Protein AF-F3FUB8-F1 (afdb_monomer)

Structure (mmCIF, N/CA/C/O backbone):
data_AF-F3FUB8-F1
#
_entry.id   AF-F3FUB8-F1
#
loop_
_atom_site.group_PDB
_atom_site.id
_atom_site.type_symbol
_atom_site.label_atom_id
_atom_site.label_alt_id
_atom_site.label_comp_id
_atom_site.label_asym_id
_atom_site.label_entity_id
_atom_site.label_seq_id
_atom_site.pdbx_PDB_ins_code
_atom_site.Cartn_x
_atom_site.Cartn_y
_atom_site.Cartn_z
_atom_site.occupancy
_atom_site.B_iso_or_equiv
_atom_site.auth_seq_id
_atom_site.auth_comp_id
_atom_site.auth_asym_id
_atom_site.auth_atom_id
_atom_site.pdbx_PDB_model_num
ATOM 1 N N . ASP A 1 1 ? 26.648 -14.076 -26.139 1.00 49.94 1 ASP A N 1
ATOM 2 C CA . ASP A 1 1 ? 26.962 -13.792 -24.733 1.00 49.94 1 ASP A CA 1
ATOM 3 C C . ASP A 1 1 ? 25.699 -14.008 -23.904 1.00 49.94 1 ASP A C 1
ATOM 5 O O . ASP A 1 1 ? 24.676 -13.420 -24.239 1.00 49.94 1 ASP A O 1
ATOM 9 N N . LYS A 1 2 ? 25.721 -14.968 -22.971 1.00 54.91 2 LYS A N 1
ATOM 10 C CA . LYS A 1 2 ? 24.567 -15.419 -22.157 1.00 54.91 2 LYS A CA 1
ATOM 11 C C . LYS A 1 2 ? 24.768 -15.109 -20.664 1.00 54.91 2 LYS A C 1
ATOM 13 O O . LYS A 1 2 ? 24.083 -15.681 -19.822 1.00 54.91 2 LYS A O 1
ATOM 18 N N . SER A 1 3 ? 25.751 -14.274 -20.340 1.00 56.16 3 SER A N 1
ATOM 19 C CA . SER A 1 3 ? 26.049 -13.874 -18.968 1.00 56.16 3 SER A CA 1
ATOM 20 C C . SER A 1 3 ? 24.910 -13.030 -18.377 1.00 56.16 3 SER A C 1
ATOM 22 O O . SER A 1 3 ? 24.252 -12.263 -19.087 1.00 56.16 3 SER A O 1
ATOM 24 N N . SER A 1 4 ? 24.650 -13.208 -17.077 1.00 56.25 4 SER A N 1
ATOM 25 C CA . SER A 1 4 ? 23.708 -12.367 -16.329 1.00 56.25 4 SER A CA 1
ATOM 26 C C . SER A 1 4 ? 24.226 -10.929 -16.299 1.00 56.25 4 SER A C 1
ATOM 28 O O . SER A 1 4 ? 25.421 -10.714 -16.095 1.00 56.25 4 SER A O 1
ATOM 30 N N . ARG A 1 5 ? 23.350 -9.944 -16.516 1.00 62.53 5 ARG A N 1
ATOM 31 C CA . ARG A 1 5 ? 23.733 -8.531 -16.423 1.00 62.53 5 ARG A CA 1
ATOM 32 C C . ARG A 1 5 ? 23.657 -8.065 -14.977 1.00 62.53 5 ARG A C 1
ATOM 34 O O . ARG A 1 5 ? 22.673 -8.338 -14.298 1.00 62.53 5 ARG A O 1
ATOM 41 N N . GLU A 1 6 ? 24.649 -7.284 -14.555 1.00 54.62 6 GLU A N 1
ATOM 42 C CA . GLU A 1 6 ? 24.730 -6.712 -13.200 1.00 54.62 6 GLU A CA 1
ATOM 43 C C . GLU A 1 6 ? 23.496 -5.880 -12.816 1.00 54.62 6 GLU A C 1
ATOM 45 O O . GLU A 1 6 ? 23.156 -5.770 -11.647 1.00 54.62 6 GLU A O 1
ATOM 50 N N . ASN A 1 7 ? 22.777 -5.325 -13.795 1.00 57.97 7 ASN A N 1
ATOM 51 C CA . ASN A 1 7 ? 21.605 -4.485 -13.563 1.00 57.97 7 ASN A CA 1
ATOM 52 C C . ASN A 1 7 ? 20.277 -5.257 -13.430 1.00 57.97 7 ASN A C 1
ATOM 54 O O . ASN A 1 7 ? 19.225 -4.634 -13.530 1.00 57.97 7 ASN A O 1
ATOM 58 N N . GLY A 1 8 ? 20.289 -6.591 -13.309 1.00 55.38 8 GLY A N 1
ATOM 59 C CA . GLY A 1 8 ? 19.067 -7.391 -13.136 1.00 55.38 8 GLY A CA 1
ATOM 60 C C . GLY A 1 8 ? 18.092 -7.353 -14.323 1.00 55.38 8 GLY A C 1
ATOM 61 O O . GLY A 1 8 ? 16.953 -7.798 -14.203 1.00 55.38 8 GLY A O 1
ATOM 62 N N . SER A 1 9 ? 18.513 -6.823 -15.477 1.00 60.16 9 SER A N 1
ATOM 63 C CA . SER A 1 9 ? 17.677 -6.750 -16.678 1.00 60.16 9 SER A CA 1
ATOM 64 C C . SER A 1 9 ? 17.800 -8.017 -17.526 1.00 60.16 9 SER A C 1
ATOM 66 O O . SER A 1 9 ? 18.898 -8.498 -17.813 1.00 60.16 9 SER A O 1
ATOM 68 N N . VAL A 1 10 ? 16.662 -8.541 -17.986 1.00 62.72 10 VAL A N 1
ATOM 69 C CA . VAL A 1 10 ? 16.622 -9.651 -18.945 1.00 62.72 10 VAL A CA 1
ATOM 70 C C . VAL A 1 10 ? 16.528 -9.077 -20.355 1.00 62.72 10 VAL A C 1
ATOM 72 O O . VAL A 1 10 ? 15.588 -8.355 -20.686 1.00 62.72 10 VAL A O 1
ATOM 75 N N . ARG A 1 11 ? 17.488 -9.412 -21.224 1.00 63.47 11 ARG A N 1
ATOM 76 C CA . ARG A 1 11 ? 17.385 -9.094 -22.654 1.00 63.47 11 ARG A CA 1
ATOM 77 C C . ARG A 1 11 ? 16.530 -10.154 -23.340 1.00 63.47 11 ARG A C 1
ATOM 79 O O . ARG A 1 11 ? 17.021 -11.238 -23.646 1.00 63.47 11 ARG A O 1
ATOM 86 N N . LEU A 1 12 ? 15.286 -9.811 -23.651 1.00 69.06 12 LEU A 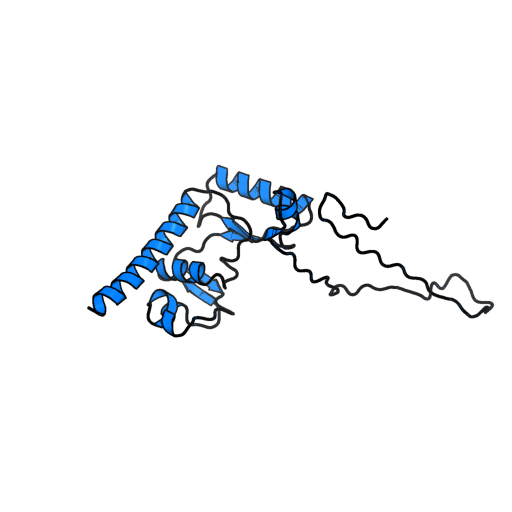N 1
ATOM 87 C CA . LEU A 1 12 ? 14.486 -10.592 -24.587 1.00 69.06 12 LEU A CA 1
ATOM 88 C C . LEU A 1 12 ? 14.879 -10.204 -26.017 1.00 69.06 12 LEU A C 1
ATOM 90 O O . LEU A 1 12 ? 14.659 -9.075 -26.449 1.00 69.06 12 LEU A O 1
ATOM 94 N N . GLY A 1 13 ? 15.512 -11.126 -26.738 1.00 68.62 13 GLY A N 1
ATOM 95 C CA . GLY A 1 13 ? 15.834 -10.966 -28.154 1.00 68.62 13 GLY A CA 1
ATOM 96 C C . GLY A 1 13 ? 15.054 -11.973 -28.984 1.00 68.62 13 GLY A C 1
ATOM 97 O O . GLY A 1 13 ? 15.041 -13.154 -28.647 1.00 68.62 13 GLY A O 1
ATOM 98 N N . ILE A 1 14 ? 14.435 -11.522 -30.074 1.00 71.69 14 ILE A N 1
ATOM 99 C CA . ILE A 1 14 ? 13.816 -12.413 -31.057 1.00 71.69 14 ILE A CA 1
ATOM 100 C C . ILE A 1 14 ? 14.758 -12.505 -32.253 1.00 71.69 14 ILE A C 1
ATOM 102 O O . ILE A 1 14 ? 15.002 -11.510 -32.933 1.00 71.69 14 ILE A O 1
ATOM 106 N N . ALA A 1 15 ? 15.308 -13.695 -32.489 1.00 74.19 15 ALA A N 1
ATOM 107 C CA . ALA A 1 15 ? 16.004 -14.002 -33.729 1.00 74.19 15 ALA A CA 1
ATOM 108 C C . ALA A 1 15 ? 14.974 -14.566 -34.710 1.00 74.19 15 ALA A C 1
ATOM 110 O O . ALA A 1 15 ? 14.432 -15.647 -34.489 1.00 74.19 15 ALA A O 1
ATOM 111 N N . TRP A 1 16 ? 14.673 -13.810 -35.762 1.00 72.75 16 TRP A N 1
ATOM 112 C CA . TRP A 1 16 ? 13.699 -14.193 -36.774 1.00 72.75 16 TRP A CA 1
ATOM 113 C C . TRP A 1 16 ? 14.373 -14.239 -38.140 1.00 72.75 16 TRP A C 1
ATOM 115 O O . TRP A 1 16 ? 15.061 -13.302 -38.540 1.00 72.75 16 TRP A O 1
ATOM 125 N N . SER A 1 17 ? 14.176 -15.349 -38.841 1.00 66.75 17 SER A N 1
ATOM 126 C CA . SER A 1 17 ? 14.637 -15.561 -40.206 1.00 66.75 17 SER A CA 1
ATOM 127 C C . SER A 1 17 ? 13.478 -16.108 -41.024 1.00 66.75 17 SER A C 1
ATOM 129 O O . SER A 1 17 ? 12.854 -17.087 -40.615 1.00 66.75 17 SER A O 1
ATOM 131 N N . SER A 1 18 ? 13.219 -15.509 -42.182 1.00 62.59 18 SER A N 1
ATOM 132 C CA . SER A 1 18 ? 12.318 -16.072 -43.185 1.00 62.59 18 SER A CA 1
ATOM 133 C C . SER A 1 18 ? 13.135 -16.706 -44.309 1.00 62.59 18 SER A C 1
ATOM 135 O O . SER A 1 18 ? 14.107 -16.111 -44.774 1.00 62.59 18 SER A O 1
ATOM 137 N N . VAL A 1 19 ? 12.757 -17.911 -44.741 1.00 58.31 19 VAL A N 1
ATOM 138 C CA . VAL A 1 19 ? 13.366 -18.576 -45.900 1.00 58.31 19 VAL A CA 1
ATOM 139 C C . VAL A 1 19 ? 12.511 -18.271 -47.126 1.00 58.31 19 VAL A C 1
ATOM 141 O O . VAL A 1 19 ? 11.391 -18.765 -47.242 1.00 58.31 19 VAL A O 1
ATOM 144 N N . ILE A 1 20 ? 13.044 -17.495 -48.070 1.00 58.31 20 ILE A N 1
ATOM 145 C CA . ILE A 1 20 ? 12.453 -17.355 -49.406 1.00 58.31 20 ILE A CA 1
ATOM 146 C C . ILE A 1 20 ? 12.910 -18.581 -50.211 1.00 58.31 20 ILE A C 1
ATOM 148 O O . ILE A 1 20 ? 13.992 -18.579 -50.786 1.00 58.31 20 ILE A O 1
ATOM 152 N N . SER A 1 21 ? 12.149 -19.683 -50.189 1.00 53.25 21 SER A N 1
ATOM 153 C CA . SER A 1 21 ? 12.570 -20.942 -50.843 1.00 53.25 21 SER A CA 1
ATOM 154 C C . SER A 1 21 ? 12.225 -21.040 -52.335 1.00 53.25 21 SER A C 1
ATOM 156 O O . SER A 1 21 ? 12.451 -22.083 -52.949 1.00 53.25 21 SER A O 1
ATOM 158 N N . LYS A 1 22 ? 11.698 -19.975 -52.950 1.00 55.47 22 LYS A N 1
ATOM 159 C CA . LYS A 1 22 ? 11.412 -19.944 -54.388 1.00 55.47 22 LYS A CA 1
ATOM 160 C C . LYS A 1 22 ? 12.162 -18.808 -55.066 1.00 55.47 22 LYS A C 1
ATOM 162 O O . LYS A 1 22 ? 11.908 -17.644 -54.787 1.00 55.47 22 LYS A O 1
ATOM 167 N N . VAL A 1 23 ? 13.044 -19.175 -55.994 1.00 58.69 23 VAL A N 1
ATOM 168 C CA . VAL A 1 23 ? 13.597 -18.257 -56.993 1.00 58.69 23 VAL A CA 1
ATOM 169 C C . VAL A 1 23 ? 12.500 -18.028 -58.031 1.00 58.69 23 VAL A C 1
ATOM 171 O O . VAL A 1 23 ? 12.336 -18.809 -58.965 1.00 58.69 23 VAL A O 1
ATOM 174 N N . LEU A 1 24 ? 11.684 -17.004 -57.810 1.00 59.66 24 LEU A N 1
ATOM 175 C CA . LEU A 1 24 ? 10.783 -16.444 -58.812 1.00 59.66 24 LEU A CA 1
ATOM 176 C C . LEU A 1 24 ? 11.399 -15.123 -59.279 1.00 59.66 24 LEU A C 1
ATOM 178 O O . LEU A 1 24 ? 11.985 -14.402 -58.474 1.00 59.66 24 LEU A O 1
ATOM 182 N N . CYS A 1 25 ? 11.296 -14.811 -60.573 1.00 65.75 25 CYS A N 1
ATOM 183 C CA . CYS A 1 25 ? 11.598 -13.477 -61.094 1.00 65.75 25 CYS A CA 1
ATOM 184 C C . CYS A 1 25 ? 10.525 -12.495 -60.592 1.00 65.75 25 CYS A C 1
ATOM 186 O O . CYS A 1 25 ? 9.637 -12.110 -61.346 1.00 65.75 25 CYS A O 1
ATOM 188 N N . GLU A 1 26 ? 10.561 -12.154 -59.308 1.00 60.31 26 GLU A N 1
ATOM 189 C CA . GLU A 1 26 ? 9.661 -11.196 -58.669 1.00 60.31 26 GLU A CA 1
ATOM 190 C C . GLU A 1 26 ? 10.435 -9.980 -58.160 1.00 60.31 26 GLU A C 1
ATOM 192 O O . GLU A 1 26 ? 11.628 -10.041 -57.866 1.00 60.31 26 GLU A O 1
ATOM 197 N N . ASP A 1 27 ? 9.727 -8.853 -58.098 1.00 57.41 27 ASP A N 1
ATOM 198 C CA . ASP A 1 27 ? 10.217 -7.580 -57.582 1.00 57.41 27 ASP A CA 1
ATOM 199 C C . ASP A 1 27 ? 10.595 -7.725 -56.095 1.00 57.41 27 ASP A C 1
ATOM 201 O O . ASP A 1 27 ? 9.732 -7.856 -55.225 1.00 57.41 27 ASP A O 1
ATOM 205 N N . GLU A 1 28 ? 11.898 -7.689 -55.793 1.00 53.31 28 GLU A N 1
ATOM 206 C CA . GLU A 1 28 ? 12.462 -7.824 -54.437 1.00 53.31 28 GLU A CA 1
ATOM 207 C C . GLU A 1 28 ? 12.003 -6.724 -53.455 1.00 53.31 28 GLU A C 1
ATOM 209 O O . GLU A 1 28 ? 12.343 -6.751 -52.271 1.00 53.31 28 GLU A O 1
ATOM 214 N N . ARG A 1 29 ? 11.215 -5.740 -53.906 1.00 56.19 29 ARG A N 1
ATOM 215 C CA . ARG A 1 29 ? 10.675 -4.659 -53.066 1.00 56.19 29 ARG A CA 1
ATOM 216 C C . ARG A 1 29 ? 9.511 -5.094 -52.169 1.00 56.19 29 ARG A C 1
ATOM 218 O O . ARG A 1 29 ? 9.172 -4.362 -51.237 1.00 56.19 29 ARG A O 1
ATOM 225 N N . ALA A 1 30 ? 8.903 -6.259 -52.402 1.00 52.00 30 ALA A N 1
ATOM 226 C CA . ALA A 1 30 ? 7.830 -6.783 -51.558 1.00 52.00 30 ALA A CA 1
ATOM 227 C C . ALA A 1 30 ? 8.394 -7.580 -50.365 1.00 52.00 30 ALA A C 1
ATOM 229 O O . ALA A 1 30 ? 8.590 -8.793 -50.417 1.00 52.00 30 ALA A O 1
ATOM 230 N N . ILE A 1 31 ? 8.631 -6.885 -49.251 1.00 54.31 31 ILE A N 1
ATOM 231 C CA . ILE A 1 31 ? 9.066 -7.453 -47.965 1.00 54.31 31 ILE A CA 1
ATOM 232 C C . ILE A 1 31 ? 7.888 -8.233 -47.340 1.00 54.31 31 ILE A C 1
ATOM 234 O O . ILE A 1 31 ? 7.209 -7.756 -46.437 1.00 54.31 31 ILE A O 1
ATOM 238 N N . GLY A 1 32 ? 7.589 -9.427 -47.857 1.00 58.53 32 GLY A N 1
ATOM 239 C CA . GLY A 1 32 ? 6.383 -10.208 -47.528 1.00 58.53 32 GLY A CA 1
ATOM 240 C C . GLY A 1 32 ? 6.381 -10.903 -46.164 1.00 58.53 32 GLY A C 1
ATOM 241 O O . GLY A 1 32 ? 5.561 -11.782 -45.924 1.00 58.53 32 GLY A O 1
ATOM 242 N N . ASN A 1 33 ? 7.298 -10.555 -45.267 1.00 64.19 33 ASN A N 1
ATOM 243 C CA . ASN A 1 33 ? 7.488 -11.274 -44.020 1.00 64.19 33 ASN A CA 1
ATOM 244 C C . ASN A 1 33 ? 7.580 -10.261 -42.868 1.00 64.19 33 ASN A C 1
ATOM 246 O O . ASN A 1 33 ? 8.589 -9.581 -42.704 1.00 64.19 33 ASN A O 1
ATOM 250 N N . VAL A 1 34 ? 6.500 -10.137 -42.093 1.00 72.31 34 VAL A N 1
ATOM 251 C CA . VAL A 1 34 ? 6.403 -9.222 -40.947 1.00 72.31 34 VAL A CA 1
ATOM 252 C C . VAL A 1 34 ? 6.282 -10.044 -39.671 1.00 72.31 34 VAL A C 1
ATOM 254 O O . VAL A 1 34 ? 5.323 -10.791 -39.489 1.00 72.31 34 VAL A O 1
ATOM 257 N N . LEU A 1 35 ? 7.241 -9.879 -38.762 1.00 75.19 35 LEU A N 1
ATOM 258 C CA . LEU A 1 35 ? 7.096 -10.326 -37.383 1.00 75.19 35 LEU A CA 1
ATOM 259 C C . LEU A 1 35 ? 6.339 -9.245 -36.603 1.00 75.19 35 LEU A C 1
ATOM 261 O O . LEU A 1 35 ? 6.871 -8.161 -36.367 1.00 75.19 35 LEU A O 1
ATOM 265 N N . ARG A 1 36 ? 5.112 -9.545 -36.172 1.00 79.56 36 ARG A N 1
ATOM 266 C CA . ARG A 1 36 ? 4.357 -8.693 -35.245 1.00 79.56 36 ARG A CA 1
ATOM 267 C C . ARG A 1 36 ? 4.371 -9.320 -33.855 1.00 79.56 36 ARG A C 1
ATOM 269 O O . ARG A 1 36 ? 3.883 -10.432 -33.685 1.00 79.56 36 ARG A O 1
ATOM 276 N N . ILE A 1 37 ? 4.899 -8.598 -32.871 1.00 79.69 37 ILE A N 1
ATOM 277 C CA . ILE A 1 37 ? 4.753 -8.956 -31.457 1.00 79.69 37 ILE A CA 1
ATOM 278 C C . ILE A 1 37 ? 3.393 -8.436 -31.005 1.00 79.69 37 ILE A C 1
ATOM 280 O O . ILE A 1 37 ? 3.080 -7.262 -31.211 1.00 79.69 37 ILE A O 1
ATOM 284 N N . ASP A 1 38 ? 2.570 -9.308 -30.431 1.00 83.00 38 ASP A N 1
ATOM 285 C CA . ASP A 1 38 ? 1.267 -8.899 -29.922 1.00 83.00 38 ASP A CA 1
ATOM 286 C C . ASP A 1 38 ? 1.456 -7.929 -28.736 1.00 83.00 38 ASP A C 1
ATOM 288 O O . ASP A 1 38 ? 2.248 -8.248 -27.843 1.00 83.00 38 ASP A O 1
ATOM 292 N N . PRO A 1 39 ? 0.762 -6.775 -28.684 1.00 79.00 39 PRO A N 1
ATOM 293 C CA . PRO A 1 39 ? 0.859 -5.836 -27.563 1.00 79.00 39 PRO A CA 1
ATOM 294 C C . PRO A 1 39 ? 0.511 -6.445 -26.195 1.00 79.00 39 PRO A C 1
ATOM 296 O O . PRO A 1 39 ? 0.919 -5.910 -25.167 1.00 79.00 39 PRO A O 1
ATOM 299 N N . HIS A 1 40 ? -0.224 -7.561 -26.165 1.00 82.25 40 HIS A N 1
ATOM 300 C CA . HIS A 1 40 ? -0.574 -8.314 -24.959 1.00 82.25 40 HIS A CA 1
ATOM 301 C C . HIS A 1 40 ? 0.415 -9.441 -24.624 1.00 82.25 40 HIS A C 1
ATOM 303 O O . HIS A 1 40 ? 0.209 -10.174 -23.649 1.00 82.25 40 HIS A O 1
ATOM 309 N N . THR A 1 41 ? 1.493 -9.594 -25.400 1.00 76.75 41 THR A N 1
ATOM 310 C CA . THR A 1 41 ? 2.588 -10.514 -25.075 1.00 76.75 41 THR A CA 1
ATOM 311 C C . THR A 1 41 ? 3.202 -10.100 -23.741 1.00 76.75 41 THR A C 1
ATOM 313 O O . THR A 1 41 ? 3.640 -8.963 -23.576 1.00 76.75 41 THR A O 1
ATOM 316 N N . ARG A 1 42 ? 3.256 -11.027 -22.782 1.00 71.19 42 ARG A N 1
ATOM 317 C CA . ARG A 1 42 ? 3.827 -10.793 -21.451 1.00 71.19 42 ARG A CA 1
ATOM 318 C C . ARG A 1 42 ? 4.807 -11.896 -21.080 1.00 71.19 42 ARG A C 1
ATOM 320 O O . ARG A 1 42 ? 4.561 -13.064 -21.365 1.00 71.19 42 ARG A O 1
ATOM 327 N N . LEU A 1 43 ? 5.894 -11.516 -20.415 1.00 70.56 43 LEU A N 1
ATOM 328 C CA . LEU A 1 43 ? 6.796 -12.441 -19.741 1.00 70.56 43 LEU A CA 1
ATOM 329 C C . LEU A 1 43 ? 6.389 -12.495 -18.269 1.00 70.56 43 LEU A C 1
ATOM 331 O O . LEU A 1 43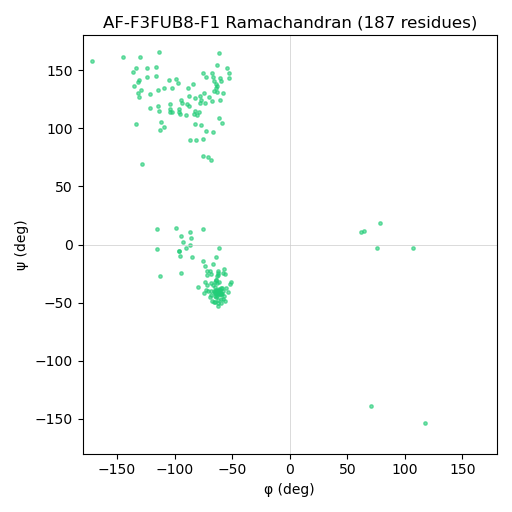 ? 6.501 -11.496 -17.562 1.00 70.56 43 LEU A O 1
ATOM 335 N N . THR A 1 44 ? 5.905 -13.645 -17.814 1.00 67.12 44 THR A N 1
ATOM 336 C CA . THR A 1 44 ? 5.666 -13.888 -16.389 1.00 67.12 44 THR A CA 1
ATOM 337 C C . THR A 1 44 ? 6.894 -14.581 -15.820 1.00 67.12 44 THR A C 1
ATOM 339 O O . THR A 1 44 ? 7.309 -15.617 -16.334 1.00 67.12 44 THR A O 1
ATOM 342 N N . TYR A 1 45 ? 7.487 -14.003 -14.782 1.00 66.75 45 TYR A N 1
ATOM 343 C CA . TYR A 1 45 ? 8.612 -14.589 -14.065 1.00 66.75 45 TYR A CA 1
ATOM 344 C C . TYR A 1 45 ? 8.356 -14.497 -12.562 1.00 66.75 45 TYR A C 1
ATOM 346 O O . TYR A 1 45 ? 7.657 -13.600 -12.094 1.00 66.75 45 TYR A O 1
ATOM 354 N N . SER A 1 46 ? 8.925 -15.435 -11.819 1.00 67.75 46 SER A N 1
ATOM 355 C CA . SER A 1 46 ? 8.987 -15.420 -10.362 1.00 67.75 46 SER A CA 1
ATOM 356 C C . SER A 1 46 ? 10.449 -15.519 -9.955 1.00 67.75 46 SER A C 1
ATOM 358 O O . SER A 1 46 ? 11.221 -16.224 -10.605 1.00 67.75 46 SER A O 1
ATOM 360 N N . TYR A 1 47 ? 10.828 -14.833 -8.887 1.00 70.19 47 TYR A N 1
ATOM 361 C CA . TYR A 1 47 ? 12.151 -14.952 -8.286 1.00 70.19 47 TYR A CA 1
ATOM 362 C C . TYR A 1 47 ? 11.994 -15.321 -6.812 1.00 70.19 47 TYR A C 1
ATOM 364 O O . TYR A 1 47 ? 10.983 -15.007 -6.186 1.00 70.19 47 TYR A O 1
ATOM 372 N N . ASP A 1 48 ? 12.992 -16.010 -6.270 1.00 72.06 48 ASP A N 1
ATOM 373 C CA . ASP A 1 48 ? 13.072 -16.283 -4.841 1.00 72.06 48 ASP A CA 1
ATOM 374 C C . ASP A 1 48 ? 13.597 -15.028 -4.131 1.00 72.06 48 ASP A C 1
ATOM 376 O O . ASP A 1 48 ? 14.734 -14.608 -4.352 1.00 72.06 48 ASP A O 1
ATOM 380 N N . ALA A 1 49 ? 12.756 -14.406 -3.302 1.00 70.81 49 ALA A N 1
ATOM 381 C CA . ALA A 1 49 ? 13.111 -13.187 -2.580 1.00 70.81 49 ALA A CA 1
ATOM 382 C C . ALA A 1 49 ? 14.287 -13.392 -1.610 1.00 70.81 49 ALA A C 1
ATOM 384 O O . ALA A 1 49 ? 15.018 -12.439 -1.348 1.00 70.81 49 ALA A O 1
ATOM 385 N N . SER A 1 50 ? 14.527 -14.622 -1.135 1.00 75.00 50 SER A N 1
ATOM 386 C CA . SER A 1 50 ? 15.674 -14.936 -0.270 1.00 75.00 50 SER A CA 1
ATOM 387 C C . SER A 1 50 ? 17.027 -14.798 -0.980 1.00 75.00 50 SER A C 1
ATOM 389 O O . SER A 1 50 ? 18.063 -14.699 -0.327 1.00 75.00 50 SER A O 1
ATOM 391 N N . GLN A 1 51 ? 17.024 -14.757 -2.316 1.00 73.50 51 GLN A N 1
ATOM 392 C CA . GLN A 1 51 ? 18.222 -14.610 -3.144 1.00 73.50 51 GLN A CA 1
ATOM 393 C C . GLN A 1 51 ? 18.566 -13.141 -3.447 1.00 73.50 51 GLN A C 1
ATOM 395 O O . GLN A 1 51 ? 19.579 -12.874 -4.094 1.00 73.50 51 GLN A O 1
ATOM 400 N N . LEU A 1 52 ? 17.750 -12.175 -3.005 1.00 75.88 52 LEU A N 1
ATOM 401 C CA . LEU A 1 52 ? 18.044 -10.750 -3.165 1.00 75.88 52 LEU A CA 1
ATOM 402 C C . LEU A 1 52 ? 19.098 -10.322 -2.134 1.00 75.88 52 LEU A C 1
ATOM 404 O O . LEU A 1 52 ? 18.791 -10.145 -0.959 1.00 75.88 52 LEU A O 1
ATOM 408 N N . GLN A 1 53 ? 20.348 -10.164 -2.574 1.00 79.25 53 GLN A N 1
ATOM 409 C CA . GLN A 1 53 ? 21.473 -9.847 -1.681 1.00 79.25 53 GLN A CA 1
ATOM 410 C C . GLN A 1 53 ? 21.799 -8.353 -1.579 1.00 79.25 53 GLN A C 1
ATOM 412 O O . GLN A 1 53 ? 22.587 -7.953 -0.724 1.00 79.25 53 GLN A O 1
ATOM 417 N N . ASP A 1 54 ? 21.201 -7.518 -2.428 1.00 82.62 54 ASP A N 1
ATOM 418 C CA . ASP A 1 54 ? 21.460 -6.085 -2.441 1.00 82.62 54 ASP A CA 1
ATOM 419 C C . ASP A 1 54 ? 20.211 -5.260 -2.778 1.00 82.62 54 ASP A C 1
ATOM 421 O O . ASP A 1 54 ? 19.215 -5.741 -3.326 1.00 82.62 54 ASP A O 1
ATOM 425 N N . VAL A 1 55 ? 20.281 -3.975 -2.433 1.00 79.00 55 VAL A N 1
ATOM 426 C CA . VAL A 1 55 ? 19.192 -3.011 -2.621 1.00 79.00 55 VAL A CA 1
ATOM 427 C C . VAL A 1 55 ? 18.883 -2.791 -4.108 1.00 79.00 55 VAL A C 1
ATOM 429 O O . VAL A 1 55 ? 17.729 -2.580 -4.470 1.00 79.00 55 VAL A O 1
ATOM 432 N N . GLY A 1 56 ? 19.881 -2.868 -4.991 1.00 77.31 56 GLY A N 1
ATOM 433 C CA . GLY A 1 56 ? 19.691 -2.739 -6.438 1.00 77.31 56 GLY A CA 1
ATOM 434 C C . GLY A 1 56 ? 18.876 -3.893 -7.024 1.00 77.31 56 GLY A C 1
ATOM 435 O O . GLY A 1 56 ? 17.988 -3.669 -7.849 1.00 77.31 56 GLY A O 1
ATOM 436 N N . ALA A 1 57 ? 19.115 -5.119 -6.561 1.00 75.25 57 ALA A N 1
ATOM 437 C CA . ALA A 1 57 ? 18.334 -6.295 -6.916 1.00 75.25 57 ALA A CA 1
ATOM 438 C C . ALA A 1 57 ? 16.868 -6.124 -6.491 1.00 75.25 57 ALA A C 1
ATOM 440 O O . ALA A 1 57 ? 15.975 -6.379 -7.298 1.00 75.25 57 ALA A O 1
ATOM 441 N N . VAL A 1 58 ? 16.617 -5.596 -5.286 1.00 78.81 58 VAL A N 1
ATOM 442 C CA . VAL A 1 58 ? 15.262 -5.266 -4.800 1.00 78.81 58 VAL A CA 1
ATOM 443 C C . VAL A 1 58 ? 14.582 -4.237 -5.710 1.00 78.81 58 VAL A C 1
ATOM 445 O O . VAL A 1 58 ? 13.450 -4.461 -6.138 1.00 78.81 58 VAL A O 1
ATOM 448 N N . TRP A 1 59 ? 15.272 -3.151 -6.085 1.00 82.75 59 TRP A N 1
ATOM 449 C CA . TRP A 1 59 ? 14.715 -2.138 -6.997 1.00 82.75 59 TRP A CA 1
ATOM 450 C C . TRP A 1 59 ? 14.310 -2.726 -8.346 1.00 82.75 59 TRP A C 1
ATOM 452 O O . TRP A 1 59 ? 13.240 -2.405 -8.860 1.00 82.75 59 TRP A O 1
ATOM 462 N N . ASN A 1 60 ? 15.134 -3.601 -8.922 1.00 77.81 60 ASN A N 1
ATOM 463 C CA . ASN A 1 60 ? 14.829 -4.243 -10.201 1.00 77.81 60 ASN A CA 1
ATOM 464 C C . ASN A 1 60 ? 13.661 -5.226 -10.100 1.00 77.81 60 ASN A C 1
ATOM 466 O O . ASN A 1 60 ? 12.874 -5.340 -11.045 1.00 77.81 60 ASN A O 1
ATOM 470 N N . ALA A 1 61 ? 13.527 -5.878 -8.949 1.00 81.06 61 ALA A N 1
ATOM 471 C CA . ALA A 1 61 ? 12.527 -6.893 -8.675 1.00 81.06 61 ALA A CA 1
ATOM 472 C C . ALA A 1 61 ? 11.100 -6.339 -8.486 1.00 81.06 61 ALA A C 1
ATOM 474 O O . ALA A 1 61 ? 10.136 -7.080 -8.672 1.00 81.06 61 ALA A O 1
ATOM 475 N N . LEU A 1 62 ? 10.958 -5.037 -8.205 1.00 86.00 62 LEU A N 1
ATOM 476 C CA . LEU A 1 62 ? 9.661 -4.356 -8.122 1.00 86.00 62 LEU A CA 1
ATOM 477 C C . LEU A 1 62 ? 8.798 -4.582 -9.376 1.00 86.00 62 LEU A C 1
ATOM 479 O O . LEU A 1 62 ? 9.335 -4.622 -10.493 1.00 86.00 62 LEU A O 1
ATOM 483 N N . PRO A 1 63 ? 7.461 -4.626 -9.250 1.00 85.69 63 PRO A N 1
ATOM 484 C CA . PRO A 1 63 ? 6.582 -4.691 -10.412 1.00 85.69 63 PRO A CA 1
ATOM 485 C C . PRO A 1 63 ? 6.752 -3.447 -11.301 1.00 85.69 63 PRO A C 1
ATOM 487 O O . PRO A 1 63 ? 7.306 -2.427 -10.896 1.00 85.69 63 PRO A O 1
ATOM 490 N N . GLY A 1 64 ? 6.250 -3.501 -12.539 1.00 86.19 64 GLY A N 1
ATOM 491 C CA . GLY A 1 64 ? 6.299 -2.344 -13.449 1.00 86.19 64 GLY A CA 1
ATOM 492 C C . GLY A 1 64 ? 5.513 -1.127 -12.939 1.00 86.19 64 GLY A C 1
ATOM 493 O O . GLY A 1 64 ? 5.800 0.002 -13.337 1.00 86.19 64 GLY A O 1
ATOM 494 N N . LYS A 1 65 ? 4.539 -1.355 -12.046 1.00 90.69 65 LYS A N 1
ATOM 495 C CA . LYS A 1 65 ? 3.726 -0.319 -11.399 1.00 90.69 65 LYS A CA 1
ATOM 496 C C . LYS A 1 65 ? 3.721 -0.465 -9.871 1.00 90.69 65 LYS A C 1
ATOM 498 O O . LYS A 1 65 ? 2.687 -0.865 -9.319 1.00 90.69 65 LYS A O 1
ATOM 503 N N . PRO A 1 66 ? 4.856 -0.198 -9.200 1.00 92.88 66 PRO A N 1
ATOM 504 C CA . PRO A 1 66 ? 4.971 -0.421 -7.766 1.00 92.88 66 PRO A CA 1
ATOM 505 C C . PRO A 1 66 ? 4.043 0.507 -6.984 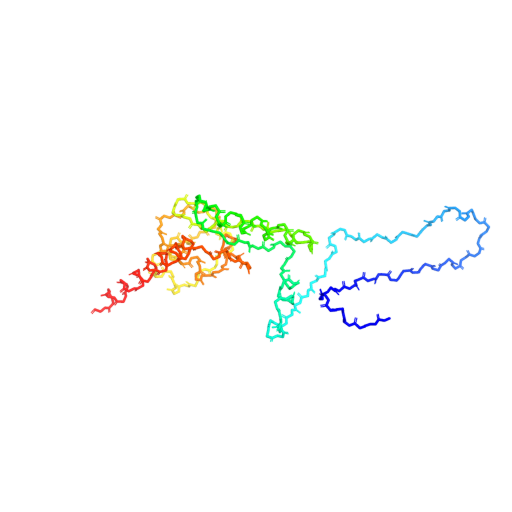1.00 92.88 66 PRO A C 1
ATOM 507 O O . PRO A 1 66 ? 3.870 1.668 -7.355 1.00 92.88 66 PRO A O 1
ATOM 510 N N . GLY A 1 67 ? 3.418 -0.006 -5.930 1.00 94.06 67 GLY A N 1
ATOM 511 C CA . GLY A 1 67 ? 2.648 0.789 -4.978 1.00 94.06 67 GLY A CA 1
ATOM 512 C C . GLY A 1 67 ? 3.577 1.513 -4.007 1.00 94.06 67 GLY A C 1
ATOM 513 O O . GLY A 1 67 ? 4.433 0.878 -3.391 1.00 94.06 67 GLY A O 1
ATOM 514 N 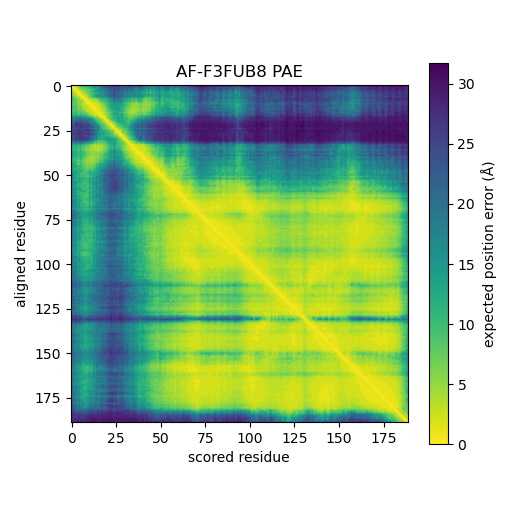N . LEU A 1 68 ? 3.410 2.827 -3.868 1.00 95.31 68 LEU A N 1
ATOM 515 C CA . LEU A 1 68 ? 4.134 3.662 -2.913 1.00 95.31 68 LEU A CA 1
ATOM 516 C C . LEU A 1 68 ? 3.172 4.171 -1.840 1.00 95.31 68 LEU A C 1
ATOM 518 O O . LEU A 1 68 ? 2.384 5.079 -2.107 1.00 95.31 68 LEU A O 1
ATOM 522 N N . LEU A 1 69 ? 3.254 3.591 -0.644 1.00 95.94 69 LEU A N 1
ATOM 523 C CA . LEU A 1 69 ? 2.446 3.972 0.507 1.00 95.94 69 LEU A CA 1
ATOM 524 C C . LEU A 1 69 ? 2.933 5.295 1.100 1.00 95.94 69 LEU A C 1
ATOM 526 O O . LEU A 1 69 ? 4.126 5.470 1.372 1.00 95.94 69 LEU A O 1
ATOM 530 N N . VAL A 1 70 ? 2.000 6.212 1.325 1.00 96.44 70 VAL A N 1
ATOM 531 C CA . VAL A 1 70 ? 2.243 7.514 1.956 1.00 96.44 70 VAL A CA 1
ATOM 532 C C . VAL A 1 70 ? 1.242 7.756 3.082 1.00 96.44 70 VAL A C 1
ATOM 534 O O . VAL A 1 70 ? 0.203 7.102 3.144 1.00 96.44 70 VAL A O 1
ATOM 537 N N . ALA A 1 71 ? 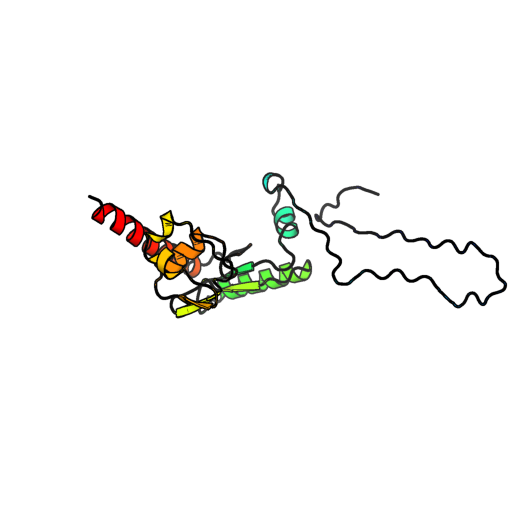1.556 8.694 3.977 1.00 95.50 71 ALA A N 1
ATOM 538 C CA . ALA A 1 71 ? 0.668 9.077 5.072 1.00 95.50 71 ALA A CA 1
ATOM 539 C C . ALA A 1 71 ? -0.734 9.496 4.572 1.00 95.50 71 ALA A C 1
ATOM 541 O O . ALA A 1 71 ? -0.859 9.999 3.450 1.00 95.50 71 ALA A O 1
ATOM 542 N N . PRO A 1 72 ? -1.786 9.316 5.393 1.00 92.50 72 PRO A N 1
ATOM 543 C CA . PRO A 1 72 ? -3.129 9.762 5.039 1.00 92.50 72 PRO A CA 1
ATOM 544 C C . PRO A 1 72 ? -3.202 11.295 4.987 1.00 92.50 72 PRO A C 1
ATOM 546 O O . PRO A 1 72 ? -2.563 11.989 5.781 1.00 92.50 72 PRO A O 1
ATOM 549 N N . GLY A 1 73 ? -4.042 11.833 4.101 1.00 89.44 73 GLY A N 1
ATOM 550 C CA . GLY A 1 73 ? -4.301 13.272 4.009 1.00 89.44 73 GLY A CA 1
ATOM 551 C C . GLY A 1 73 ? -3.122 14.090 3.464 1.00 89.44 73 GLY A C 1
ATOM 552 O O . GLY A 1 73 ? -2.480 13.714 2.484 1.00 89.44 73 GLY A O 1
ATOM 553 N N . THR A 1 74 ? -2.879 15.263 4.055 1.00 90.31 74 THR A N 1
ATOM 554 C CA . THR A 1 74 ? -1.826 16.184 3.600 1.00 90.31 74 THR A CA 1
ATOM 555 C C . THR A 1 74 ? -0.452 15.703 4.056 1.00 90.31 74 THR A C 1
ATOM 557 O O . THR A 1 74 ? -0.209 15.556 5.251 1.00 90.31 74 THR A O 1
ATOM 560 N N . LEU A 1 75 ? 0.463 15.524 3.102 1.00 93.19 75 LEU A N 1
ATOM 561 C CA . LEU A 1 75 ? 1.839 15.118 3.377 1.00 93.19 75 LEU A CA 1
ATOM 562 C C . LEU A 1 75 ? 2.678 16.271 3.933 1.00 93.19 75 LEU A C 1
ATOM 564 O O . LEU A 1 75 ? 2.526 17.427 3.530 1.00 93.19 75 LEU A O 1
ATOM 568 N N . SER A 1 76 ? 3.639 15.938 4.797 1.00 94.00 76 SER A N 1
ATOM 569 C CA . SER A 1 76 ? 4.706 16.873 5.155 1.00 94.00 76 SER A CA 1
ATOM 570 C C . SER A 1 76 ? 5.562 17.216 3.927 1.00 94.00 76 SER A C 1
ATOM 572 O O . SER A 1 76 ? 5.695 16.409 3.003 1.00 94.00 76 SER A O 1
ATOM 574 N N . ASN A 1 77 ? 6.212 18.385 3.927 1.00 95.25 77 ASN A N 1
ATOM 575 C CA . ASN A 1 77 ? 7.125 18.772 2.842 1.00 95.25 77 ASN A CA 1
ATOM 576 C C . ASN A 1 77 ? 8.231 17.727 2.614 1.00 95.25 77 ASN A C 1
ATOM 578 O O . ASN A 1 77 ? 8.610 17.469 1.474 1.00 95.25 77 ASN A O 1
ATOM 582 N N . ALA A 1 78 ? 8.731 17.116 3.694 1.00 94.88 78 ALA A N 1
ATOM 583 C CA . ALA A 1 78 ? 9.761 16.086 3.622 1.00 94.88 78 ALA A CA 1
ATOM 584 C C . ALA A 1 78 ? 9.221 14.788 3.000 1.00 94.88 78 ALA A C 1
ATOM 586 O O . ALA A 1 78 ? 9.853 14.235 2.101 1.00 94.88 78 ALA A O 1
ATOM 587 N N . SER A 1 79 ? 8.034 14.339 3.420 1.00 95.19 79 SER A N 1
ATOM 588 C CA . SER A 1 79 ? 7.374 13.147 2.870 1.00 95.19 79 SER A CA 1
ATOM 589 C C . SER A 1 79 ? 7.038 13.331 1.391 1.00 95.19 79 SER A C 1
ATOM 591 O O . SER A 1 79 ? 7.230 12.418 0.591 1.00 95.19 79 SER A O 1
ATOM 593 N N . TYR A 1 80 ? 6.589 14.531 1.015 1.00 96.00 80 TYR A N 1
ATOM 594 C CA . TYR A 1 80 ? 6.294 14.887 -0.369 1.00 96.00 80 TYR A CA 1
ATOM 595 C C . TYR A 1 80 ? 7.554 14.886 -1.248 1.00 96.00 80 TYR A C 1
ATOM 597 O O . TYR A 1 80 ? 7.557 14.245 -2.298 1.00 96.00 80 TYR A O 1
ATOM 605 N N . ASP A 1 81 ? 8.641 15.547 -0.825 1.00 96.81 81 ASP A N 1
ATOM 606 C CA . ASP A 1 81 ? 9.913 15.551 -1.572 1.00 96.81 81 ASP A CA 1
ATOM 607 C C . ASP A 1 81 ? 10.492 14.133 -1.700 1.00 96.81 81 ASP A C 1
ATOM 609 O O . ASP A 1 81 ? 10.943 13.743 -2.777 1.00 96.81 81 ASP A O 1
ATOM 613 N N . ALA A 1 82 ? 10.414 13.322 -0.640 1.00 96.12 82 ALA A N 1
ATOM 614 C CA . ALA A 1 82 ? 10.837 11.924 -0.673 1.00 96.12 82 ALA A CA 1
ATOM 615 C C . ALA A 1 82 ? 10.014 11.093 -1.671 1.00 96.12 82 ALA A C 1
ATOM 617 O O . ALA A 1 82 ? 10.595 10.422 -2.528 1.00 96.12 82 ALA A O 1
ATOM 618 N N . ALA A 1 83 ? 8.680 11.172 -1.608 1.00 95.50 83 ALA A N 1
ATOM 619 C CA . ALA A 1 83 ? 7.792 10.470 -2.534 1.00 95.50 83 ALA A CA 1
ATOM 620 C C . ALA A 1 83 ? 8.043 10.890 -3.987 1.00 95.50 83 ALA A C 1
ATOM 622 O O . ALA A 1 83 ? 8.141 10.043 -4.876 1.00 95.50 83 ALA A O 1
ATOM 623 N N . TRP A 1 84 ? 8.223 12.192 -4.219 1.00 95.31 84 TRP A N 1
ATOM 624 C CA . TRP A 1 84 ? 8.524 12.747 -5.533 1.00 95.31 84 TRP A CA 1
ATOM 625 C C . TRP A 1 84 ? 9.851 12.229 -6.093 1.00 95.31 84 TRP A C 1
ATOM 627 O O . TRP A 1 84 ? 9.895 11.692 -7.202 1.00 95.31 84 TRP A O 1
ATOM 637 N N . ARG A 1 85 ? 10.944 12.346 -5.328 1.00 95.81 85 ARG A N 1
ATOM 638 C CA . ARG A 1 85 ? 12.274 11.878 -5.756 1.00 95.81 85 ARG A CA 1
ATOM 639 C C . ARG A 1 85 ? 12.279 10.387 -6.042 1.00 95.81 85 ARG A C 1
ATOM 641 O O . ARG A 1 85 ? 12.929 9.956 -6.995 1.00 95.81 85 ARG A O 1
ATOM 648 N N . LEU A 1 86 ? 11.548 9.617 -5.242 1.00 94.06 86 LEU A N 1
ATOM 649 C CA . LEU A 1 86 ? 11.423 8.185 -5.435 1.00 94.06 86 LEU A CA 1
ATOM 650 C C . LEU A 1 86 ? 10.630 7.843 -6.700 1.00 94.06 86 LEU A C 1
ATOM 652 O O . LEU A 1 86 ? 11.075 7.005 -7.482 1.00 94.06 86 LEU A O 1
ATOM 656 N N . GLY A 1 87 ? 9.519 8.539 -6.953 1.00 93.19 87 GLY A N 1
ATOM 657 C CA . GLY A 1 87 ? 8.763 8.421 -8.200 1.00 93.19 87 GLY A CA 1
ATOM 658 C C . GLY A 1 87 ? 9.629 8.707 -9.429 1.00 93.19 87 GLY A C 1
ATOM 659 O O . GLY A 1 87 ? 9.707 7.880 -10.333 1.00 93.19 87 GLY A O 1
ATOM 660 N N . VAL A 1 88 ? 10.377 9.815 -9.419 1.00 94.81 88 VAL A N 1
ATOM 661 C CA . VAL A 1 88 ? 11.298 10.178 -10.514 1.00 94.81 88 VAL A CA 1
ATOM 662 C C . VAL A 1 88 ? 12.405 9.133 -10.701 1.00 94.81 88 VAL A C 1
ATOM 664 O O . VAL A 1 88 ? 12.778 8.817 -11.832 1.00 94.81 88 VAL A O 1
ATOM 667 N N . ALA A 1 89 ? 12.955 8.586 -9.614 1.00 91.94 89 ALA A N 1
ATOM 668 C CA . ALA A 1 89 ? 13.969 7.536 -9.693 1.00 91.94 89 ALA A CA 1
ATOM 669 C C . ALA A 1 89 ? 13.413 6.246 -10.319 1.00 91.94 89 ALA A C 1
ATOM 671 O O . ALA A 1 89 ? 14.076 5.644 -11.165 1.00 91.94 89 ALA A O 1
ATOM 672 N N . LEU A 1 90 ? 12.187 5.859 -9.954 1.00 91.69 90 LEU A N 1
ATOM 673 C CA . LEU A 1 90 ? 11.485 4.707 -10.521 1.00 91.69 90 LEU A CA 1
ATOM 674 C C . LEU A 1 90 ? 11.180 4.902 -12.012 1.00 91.69 90 LEU A C 1
ATOM 676 O O . LEU A 1 90 ? 11.422 3.996 -12.812 1.00 91.69 90 LEU A O 1
ATOM 680 N N . GLU A 1 91 ? 10.745 6.096 -12.418 1.00 90.69 91 GLU A N 1
ATOM 681 C CA . GLU A 1 91 ? 10.468 6.395 -13.828 1.00 90.69 91 GLU A CA 1
ATOM 682 C C . GLU A 1 91 ? 11.717 6.270 -14.705 1.00 90.69 91 GLU A C 1
ATOM 684 O O . GLU A 1 91 ? 11.650 5.724 -15.809 1.00 90.69 91 GLU A O 1
ATOM 689 N N . ARG A 1 92 ? 12.885 6.692 -14.202 1.00 88.88 92 ARG A N 1
ATOM 690 C CA . ARG A 1 92 ? 14.170 6.568 -14.919 1.00 88.88 92 ARG A CA 1
ATOM 691 C C . ARG A 1 92 ? 14.567 5.122 -15.207 1.00 88.88 92 ARG A C 1
ATOM 693 O O . ARG A 1 92 ? 15.284 4.883 -16.176 1.00 88.88 92 ARG A O 1
ATOM 700 N N . ILE A 1 93 ? 14.103 4.172 -14.396 1.00 85.44 93 ILE A N 1
ATOM 701 C CA . ILE A 1 93 ? 14.306 2.731 -14.609 1.00 85.44 93 ILE A CA 1
ATOM 702 C C . ILE A 1 93 ? 13.091 2.054 -15.265 1.00 85.44 93 ILE A C 1
ATOM 704 O O . ILE A 1 93 ? 13.001 0.828 -15.294 1.00 85.44 93 ILE A O 1
ATOM 708 N N . GLY A 1 94 ? 12.157 2.840 -15.812 1.00 85.38 94 GLY A N 1
ATOM 709 C CA . GLY A 1 94 ? 10.997 2.352 -16.558 1.00 85.38 94 GLY A CA 1
ATOM 710 C C . GLY A 1 94 ? 9.848 1.829 -15.692 1.00 85.38 94 GLY A C 1
ATOM 711 O O . GLY A 1 94 ? 9.007 1.088 -16.200 1.00 85.38 94 GLY A O 1
ATOM 712 N N . LYS A 1 95 ? 9.797 2.184 -14.403 1.00 89.75 95 LYS A N 1
ATOM 713 C CA . LYS A 1 95 ? 8.723 1.796 -13.475 1.00 89.75 95 LYS A CA 1
ATOM 714 C C . LYS A 1 95 ? 7.853 3.006 -13.135 1.00 89.75 95 LYS A C 1
ATOM 716 O O . LYS A 1 95 ? 8.364 4.077 -12.839 1.00 89.75 95 LYS A O 1
ATOM 721 N N . GLN A 1 96 ? 6.534 2.839 -13.157 1.00 92.44 96 GLN A N 1
ATOM 722 C CA . GLN A 1 96 ? 5.575 3.921 -12.896 1.00 92.44 96 GLN A CA 1
ATOM 723 C C . GLN A 1 96 ? 4.897 3.707 -11.545 1.00 92.44 96 GLN A C 1
ATOM 725 O O . GLN A 1 96 ? 3.990 2.882 -11.429 1.00 92.44 96 GLN A O 1
ATOM 730 N N . ALA A 1 97 ? 5.344 4.427 -10.517 1.00 93.25 97 ALA A N 1
ATOM 731 C CA . ALA A 1 97 ? 4.802 4.273 -9.173 1.00 93.25 97 ALA A CA 1
ATOM 732 C C . ALA A 1 97 ? 3.322 4.685 -9.097 1.00 93.25 97 ALA A C 1
ATOM 734 O O . ALA A 1 97 ? 2.913 5.708 -9.647 1.00 93.25 97 ALA A O 1
ATOM 735 N N . ARG A 1 98 ? 2.521 3.899 -8.377 1.00 94.62 98 ARG A N 1
ATOM 736 C CA . ARG A 1 98 ? 1.158 4.252 -7.970 1.00 94.62 98 ARG A CA 1
ATOM 737 C C . ARG A 1 98 ? 1.236 4.820 -6.562 1.00 94.62 98 ARG A C 1
ATOM 739 O O . ARG A 1 98 ? 1.636 4.102 -5.652 1.00 94.62 98 ARG A O 1
ATOM 746 N N . ILE A 1 99 ? 0.872 6.085 -6.382 1.00 93.62 99 ILE A N 1
ATOM 747 C CA . ILE A 1 99 ? 0.801 6.678 -5.045 1.00 93.62 99 ILE A CA 1
ATOM 748 C C . ILE A 1 99 ? -0.427 6.112 -4.336 1.00 93.62 99 ILE A C 1
ATOM 750 O O . ILE A 1 99 ? -1.544 6.234 -4.839 1.00 93.62 99 ILE A O 1
ATOM 754 N N . LEU A 1 100 ? -0.199 5.475 -3.193 1.00 94.50 100 LEU A N 1
ATOM 755 C CA . LEU A 1 100 ? -1.220 4.865 -2.355 1.00 94.50 100 LEU A CA 1
ATOM 756 C C . LEU A 1 100 ? -1.278 5.661 -1.046 1.00 94.50 100 LEU A C 1
ATOM 758 O O . LEU A 1 100 ? -0.421 5.470 -0.183 1.00 94.50 100 LEU A O 1
ATOM 762 N N . PRO A 1 101 ? -2.221 6.601 -0.886 1.00 94.12 101 PRO A N 1
ATOM 763 C CA . PRO A 1 101 ? -2.457 7.184 0.424 1.00 94.12 101 PRO A CA 1
ATOM 764 C C . PRO A 1 101 ? -2.964 6.088 1.360 1.00 94.12 101 PRO A C 1
ATOM 766 O O . PRO A 1 101 ? -3.828 5.295 0.981 1.00 94.12 101 PRO A O 1
ATOM 769 N N . PHE A 1 102 ? -2.415 6.032 2.572 1.00 95.31 102 PHE A N 1
ATOM 770 C CA . PHE A 1 102 ? -2.951 5.151 3.598 1.00 95.31 102 PHE A CA 1
ATOM 771 C C . PHE A 1 102 ? -4.428 5.510 3.835 1.00 95.31 102 PHE A C 1
ATOM 773 O O . PHE A 1 102 ? -4.725 6.701 3.973 1.00 95.31 102 PHE A O 1
ATOM 780 N N . PRO A 1 103 ? -5.353 4.533 3.841 1.00 94.19 103 PRO A N 1
ATOM 781 C CA . PRO A 1 103 ? -6.770 4.813 4.005 1.00 94.19 103 PRO A CA 1
ATOM 782 C C . PRO A 1 103 ? -7.056 5.500 5.339 1.00 94.19 103 PRO A C 1
ATOM 784 O O . PRO A 1 103 ? -6.458 5.171 6.364 1.00 94.19 103 PRO A O 1
ATOM 787 N N . ALA A 1 104 ? -8.007 6.421 5.324 1.00 93.44 104 ALA A N 1
ATOM 788 C CA . ALA A 1 104 ? -8.599 7.026 6.501 1.00 93.44 104 ALA A CA 1
ATOM 789 C C . ALA A 1 104 ? -10.074 6.622 6.634 1.00 93.44 104 ALA A C 1
ATOM 791 O O . ALA A 1 104 ? -10.711 6.109 5.712 1.00 93.44 104 ALA A O 1
ATOM 792 N N . VAL A 1 105 ? -10.647 6.871 7.810 1.00 93.31 105 VAL A N 1
ATOM 793 C CA . VAL A 1 105 ? -12.094 6.734 8.008 1.00 93.31 105 VAL A CA 1
ATOM 794 C C . VAL A 1 105 ? -12.816 7.690 7.053 1.00 93.31 105 VAL A C 1
ATOM 796 O O . VAL A 1 105 ? -12.385 8.826 6.875 1.00 93.31 105 VAL A O 1
ATOM 799 N N . GLN A 1 106 ? -13.936 7.239 6.486 1.00 92.88 106 GLN A N 1
ATOM 800 C CA . GLN A 1 106 ? -14.700 7.860 5.395 1.00 92.88 106 GLN A CA 1
ATOM 801 C C . GLN A 1 106 ? -14.104 7.712 3.988 1.00 92.88 106 GLN A C 1
ATOM 803 O O . GLN A 1 106 ? -14.772 8.090 3.022 1.00 92.88 106 GLN A O 1
ATOM 808 N N . ASP A 1 107 ? -12.925 7.108 3.829 1.00 91.75 107 ASP A N 1
ATOM 809 C CA . ASP A 1 107 ? -12.431 6.779 2.493 1.00 91.75 107 ASP A CA 1
ATOM 810 C C . ASP A 1 107 ? -13.209 5.604 1.893 1.00 91.75 107 ASP A C 1
ATOM 812 O O . ASP A 1 107 ? -13.598 4.656 2.583 1.00 91.75 107 ASP A O 1
ATOM 816 N N . SER A 1 108 ? -13.429 5.666 0.578 1.00 91.56 108 SER A N 1
ATOM 817 C CA . SER A 1 108 ? -13.999 4.561 -0.192 1.00 91.56 108 SER A CA 1
ATOM 818 C C . SER A 1 108 ? -12.881 3.655 -0.687 1.00 91.56 108 SER A C 1
ATOM 820 O O . SER A 1 108 ? -12.007 4.090 -1.438 1.00 91.56 108 SER A O 1
ATOM 822 N N . VAL A 1 109 ? -12.937 2.387 -0.301 1.00 91.00 109 VAL A N 1
ATOM 823 C CA . VAL A 1 109 ? -11.998 1.352 -0.727 1.00 91.00 109 VAL A CA 1
ATOM 824 C C . VAL A 1 109 ? -12.717 0.283 -1.534 1.00 91.00 109 VAL A C 1
ATOM 826 O O . VAL A 1 109 ? -13.866 -0.069 -1.269 1.00 91.00 109 VAL A O 1
ATOM 829 N N . ASP A 1 110 ? -12.021 -0.253 -2.531 1.00 90.44 110 ASP A N 1
ATOM 830 C CA . ASP A 1 110 ? -12.530 -1.379 -3.298 1.00 90.44 110 ASP A CA 1
ATOM 831 C C . ASP A 1 110 ? -12.254 -2.693 -2.561 1.00 90.44 110 ASP A C 1
ATOM 833 O O . ASP A 1 110 ? -11.097 -3.088 -2.390 1.00 90.44 110 ASP A O 1
ATOM 837 N N . LEU A 1 111 ? -13.320 -3.375 -2.142 1.00 90.06 111 LEU A N 1
ATOM 838 C CA . LEU A 1 111 ? -13.263 -4.696 -1.513 1.00 90.06 111 LEU A CA 1
ATOM 839 C C . LEU A 1 111 ? -13.465 -5.830 -2.532 1.00 90.06 111 LEU A C 1
ATOM 841 O O . LEU A 1 111 ? -13.586 -6.999 -2.161 1.00 90.06 111 LEU A O 1
ATOM 845 N N . SER A 1 112 ? -13.502 -5.512 -3.832 1.00 83.50 112 SER A N 1
ATOM 846 C CA . SER A 1 112 ? -13.584 -6.497 -4.914 1.00 83.50 112 SER A CA 1
ATOM 847 C C . SER A 1 112 ? -12.398 -7.463 -4.864 1.00 83.50 112 SER A C 1
ATOM 849 O O . SER A 1 112 ? -11.285 -7.125 -5.254 1.00 83.50 112 SER A O 1
ATOM 851 N N . GLY A 1 113 ? -12.643 -8.690 -4.401 1.00 81.00 113 GLY A N 1
ATOM 852 C CA . GLY A 1 113 ? -11.619 -9.734 -4.273 1.00 81.00 113 GLY A CA 1
ATOM 853 C C . GLY A 1 113 ? -11.186 -10.023 -2.836 1.00 81.00 113 GLY A C 1
ATOM 854 O O . GLY A 1 113 ? -10.415 -10.958 -2.627 1.00 81.00 113 GLY A O 1
ATOM 855 N N . LEU A 1 114 ? -11.714 -9.290 -1.852 1.00 88.06 114 LEU A N 1
ATOM 856 C CA . LEU A 1 114 ? -11.466 -9.573 -0.446 1.00 88.06 114 LEU A CA 1
ATOM 857 C C . LEU A 1 114 ? -12.121 -10.900 -0.046 1.00 88.06 114 LEU A C 1
ATOM 859 O O . LEU A 1 114 ? -13.332 -11.081 -0.185 1.00 88.06 114 LEU A O 1
ATOM 863 N N . THR A 1 115 ? -11.318 -11.826 0.473 1.00 88.38 115 THR A N 1
ATOM 864 C CA . THR A 1 115 ? -11.806 -13.079 1.051 1.00 88.38 115 THR A CA 1
ATOM 865 C C . THR A 1 115 ? -11.528 -13.077 2.545 1.00 88.38 115 THR A C 1
ATOM 867 O O . THR A 1 115 ? -10.374 -13.083 2.973 1.00 88.38 115 THR A O 1
ATOM 870 N N . ILE A 1 116 ? -12.600 -13.078 3.337 1.00 90.12 116 ILE A N 1
ATOM 871 C CA . ILE A 1 116 ? -12.533 -13.057 4.800 1.00 90.12 116 ILE A CA 1
ATOM 872 C C . ILE A 1 116 ? -12.838 -14.468 5.329 1.00 90.12 116 ILE A C 1
ATOM 874 O O . ILE A 1 116 ? -13.957 -14.955 5.115 1.00 90.12 116 ILE A O 1
ATOM 878 N N . PRO A 1 117 ? -11.877 -15.134 6.001 1.00 89.94 117 PRO A N 1
ATOM 879 C CA . PRO A 1 117 ? -12.103 -16.400 6.698 1.00 89.94 117 PRO A CA 1
ATOM 880 C C . PRO A 1 117 ? -13.281 -16.316 7.672 1.00 89.94 117 PRO A C 1
ATOM 882 O O . PRO A 1 117 ? -13.494 -15.283 8.307 1.00 89.94 117 PRO A O 1
ATOM 885 N N . ALA A 1 118 ? -14.051 -17.399 7.795 1.00 88.75 118 ALA A N 1
ATOM 886 C CA . ALA A 1 118 ? -15.282 -17.410 8.587 1.00 88.75 118 ALA A CA 1
ATOM 887 C C . ALA A 1 118 ? -15.029 -17.113 10.073 1.00 88.75 118 ALA A C 1
ATOM 889 O O . ALA A 1 118 ? -15.849 -16.473 10.724 1.00 88.75 118 ALA A O 1
ATOM 890 N N . GLU A 1 119 ? -13.877 -17.532 10.586 1.00 87.88 119 GLU A N 1
ATOM 891 C CA . GLU A 1 119 ? -13.442 -17.341 11.966 1.00 87.88 119 GLU A CA 1
ATOM 892 C C . GLU A 1 119 ? -13.238 -15.856 12.283 1.00 87.88 119 GLU A C 1
ATOM 894 O O . GLU A 1 119 ? -13.658 -15.382 13.336 1.00 87.88 119 GLU A O 1
ATOM 899 N N . LEU A 1 120 ? -12.666 -15.095 11.343 1.00 90.69 120 LEU A N 1
ATO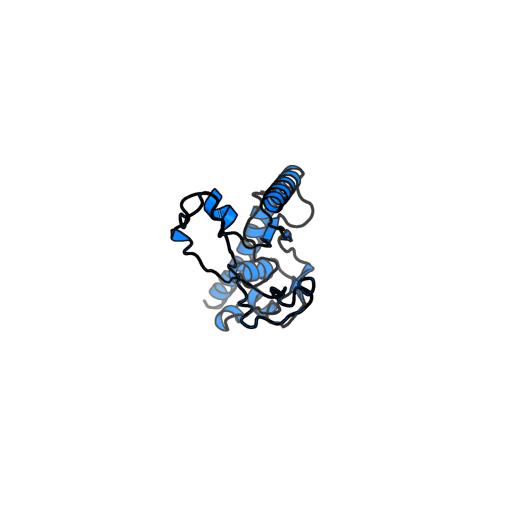M 900 C CA . LEU A 1 120 ? -12.397 -13.670 11.536 1.00 90.69 120 LEU A CA 1
ATOM 901 C C . LEU A 1 120 ? -13.674 -12.829 11.521 1.00 90.69 120 LEU A C 1
ATOM 903 O O . LEU A 1 120 ? -13.701 -11.773 12.141 1.00 90.69 120 LEU A O 1
ATOM 907 N N . LYS A 1 121 ? -14.761 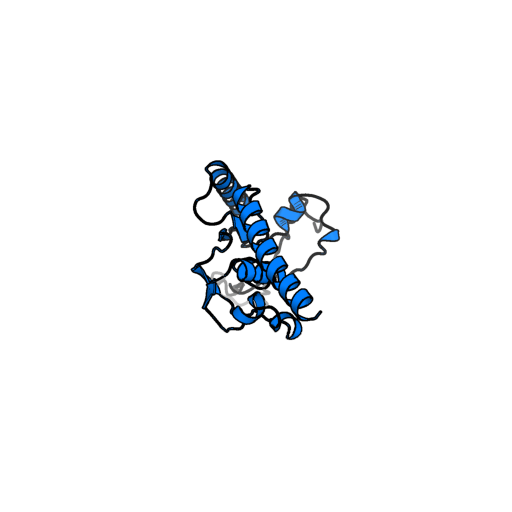-13.312 10.907 1.00 89.62 121 LYS A N 1
ATOM 908 C CA . LYS A 1 121 ? -16.059 -12.610 10.883 1.00 89.62 121 LYS A CA 1
ATOM 909 C C . LYS A 1 121 ? -16.706 -12.454 12.261 1.00 89.62 121 LYS A C 1
ATOM 911 O O . LYS A 1 121 ? -17.680 -11.724 12.386 1.00 89.62 121 LYS A O 1
ATOM 916 N N . GLN A 1 122 ? -16.196 -13.127 13.292 1.00 90.06 122 GLN A N 1
ATOM 917 C CA . GLN A 1 122 ? -16.638 -12.902 14.672 1.00 90.06 122 GLN A CA 1
ATOM 918 C C . GLN A 1 122 ? -16.191 -11.531 15.199 1.00 90.06 122 GLN A C 1
ATOM 920 O O . GLN A 1 122 ? -16.813 -10.986 16.108 1.00 90.06 122 GLN A O 1
ATOM 925 N N . ILE A 1 123 ? -15.137 -10.957 14.612 1.00 92.00 123 ILE A N 1
ATOM 926 C CA . ILE A 1 123 ? -14.628 -9.636 14.961 1.00 92.00 123 ILE A CA 1
ATOM 927 C C . ILE A 1 123 ? -15.362 -8.568 14.132 1.00 92.00 123 ILE A C 1
ATOM 929 O O . ILE A 1 123 ? -15.372 -8.666 12.898 1.00 92.00 123 ILE A O 1
ATOM 933 N N . PRO A 1 124 ? -15.932 -7.519 14.764 1.00 91.88 124 PRO A N 1
ATOM 934 C CA . PRO A 1 124 ? -16.726 -6.502 14.071 1.00 91.88 124 PRO A CA 1
ATOM 935 C C . PRO A 1 124 ? -16.020 -5.848 12.877 1.0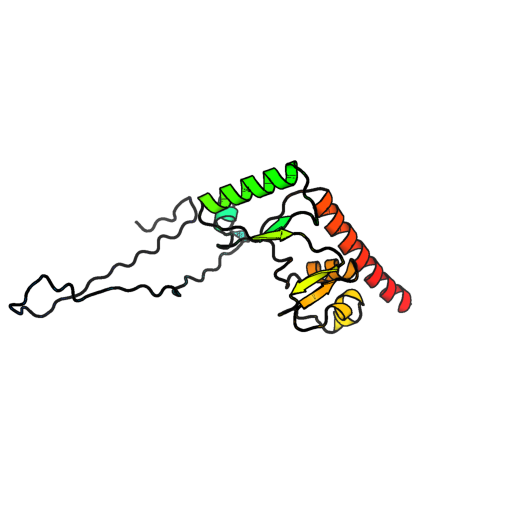0 91.88 124 PRO A C 1
ATOM 937 O O . PRO A 1 124 ? -16.638 -5.681 11.829 1.00 91.88 124 PRO A O 1
ATOM 940 N N . ALA A 1 125 ? -14.724 -5.545 12.995 1.00 92.75 125 ALA A N 1
ATOM 941 C CA . ALA A 1 125 ? -13.922 -4.963 11.920 1.00 92.75 125 ALA A CA 1
ATOM 942 C C . ALA A 1 125 ? -13.892 -5.825 10.653 1.00 92.75 125 ALA A C 1
ATOM 944 O O . ALA A 1 125 ? -13.975 -5.303 9.548 1.00 92.75 125 ALA A O 1
ATOM 945 N N . PHE A 1 126 ? -13.802 -7.149 10.788 1.00 93.25 126 PHE A N 1
ATOM 946 C CA . PHE A 1 126 ? -13.802 -8.054 9.638 1.00 93.25 126 PHE A CA 1
ATOM 947 C C . PHE A 1 126 ? -15.218 -8.294 9.112 1.00 93.25 126 PHE A C 1
ATOM 949 O O . PHE A 1 126 ? -15.414 -8.382 7.904 1.00 93.25 126 PHE A O 1
ATOM 956 N N . ALA A 1 127 ? -16.215 -8.363 9.998 1.00 90.19 127 ALA A N 1
ATOM 957 C CA . ALA A 1 127 ? -17.615 -8.484 9.597 1.00 90.19 127 ALA A CA 1
ATOM 958 C C . ALA A 1 127 ? -18.087 -7.272 8.775 1.00 90.19 127 ALA A C 1
ATOM 960 O O . ALA A 1 127 ? -18.786 -7.438 7.779 1.00 90.19 127 ALA A O 1
ATOM 961 N N . GLY A 1 128 ? -17.671 -6.057 9.154 1.00 87.69 128 GLY A N 1
ATOM 962 C CA . GLY A 1 128 ? -18.013 -4.818 8.444 1.00 87.69 128 GLY A CA 1
ATOM 963 C C . GLY A 1 128 ? -17.477 -4.758 7.011 1.00 87.69 128 GLY A C 1
ATOM 964 O O . GLY A 1 128 ? -18.089 -4.139 6.144 1.00 87.69 128 GLY A O 1
ATOM 965 N N . LEU A 1 129 ? -16.378 -5.467 6.745 1.00 89.38 129 LEU A N 1
ATOM 966 C CA . LEU A 1 129 ? -15.729 -5.553 5.437 1.00 89.38 129 LEU A CA 1
ATOM 967 C C . LEU A 1 129 ? -16.311 -6.657 4.541 1.00 89.38 129 LEU A C 1
ATOM 969 O O . LEU A 1 129 ? -15.861 -6.845 3.408 1.00 89.38 129 LEU A O 1
ATOM 973 N N . GLU A 1 130 ? -17.301 -7.411 5.019 1.00 84.50 130 GLU A N 1
ATOM 974 C CA . GLU A 1 130 ? -17.981 -8.413 4.209 1.00 84.50 130 GLU A CA 1
ATOM 975 C C . GLU A 1 130 ? -18.891 -7.734 3.175 1.00 84.50 130 GLU A C 1
ATOM 977 O O . GLU A 1 130 ? -20.024 -7.340 3.442 1.00 84.50 130 GLU A O 1
ATOM 982 N N . GLY A 1 131 ? -18.393 -7.604 1.948 1.00 74.75 131 GLY A N 1
ATOM 983 C CA . GLY A 1 131 ? -19.147 -7.001 0.858 1.00 74.75 131 GLY A CA 1
ATOM 984 C C . GLY A 1 131 ? -18.441 -7.143 -0.483 1.00 74.75 131 GLY A C 1
ATOM 985 O O . GLY A 1 131 ? -17.232 -7.345 -0.555 1.00 74.75 131 GLY A O 1
ATOM 986 N N . LYS A 1 132 ? -19.207 -7.055 -1.574 1.00 69.75 132 LYS A N 1
ATOM 987 C CA . LYS A 1 132 ? -18.656 -7.000 -2.935 1.00 69.75 132 LYS A CA 1
ATOM 988 C C . LYS A 1 132 ? -18.745 -5.563 -3.442 1.00 69.75 132 LYS A C 1
ATOM 990 O O . LYS A 1 132 ? -19.850 -5.076 -3.667 1.00 69.75 132 LYS A O 1
ATOM 995 N N . GLY A 1 133 ? -17.594 -4.923 -3.651 1.00 85.69 133 GLY A N 1
ATOM 996 C CA . GLY A 1 133 ? -17.480 -3.623 -4.317 1.00 85.69 133 GLY A CA 1
ATOM 997 C C . GLY A 1 133 ? -16.910 -2.509 -3.440 1.00 85.69 133 GLY A C 1
ATOM 998 O O . GLY A 1 133 ? -16.141 -2.760 -2.516 1.00 85.69 133 GLY A O 1
ATOM 999 N N . GLN A 1 134 ? -17.285 -1.272 -3.771 1.00 90.19 134 GLN A N 1
ATOM 1000 C CA . GLN A 1 134 ? -16.851 -0.065 -3.069 1.00 90.19 134 GLN A CA 1
ATOM 1001 C C . GLN A 1 134 ? -17.485 0.021 -1.677 1.00 90.19 134 GLN A C 1
ATOM 1003 O O . GLN A 1 134 ? -18.710 -0.047 -1.548 1.00 90.19 134 GLN A O 1
ATOM 1008 N N . TYR A 1 135 ? -16.653 0.195 -0.655 1.00 91.88 135 TYR A N 1
ATOM 1009 C CA . TYR A 1 135 ? -17.058 0.312 0.741 1.00 91.88 135 TYR A CA 1
ATOM 1010 C C . TYR A 1 135 ? -16.426 1.543 1.382 1.00 91.88 135 TYR A C 1
ATOM 1012 O O . TYR A 1 135 ? -15.225 1.767 1.259 1.00 91.88 135 TYR A O 1
ATOM 1020 N N . THR A 1 136 ? -17.237 2.325 2.090 1.00 93.94 136 THR A N 1
ATOM 1021 C CA . THR A 1 136 ? -16.762 3.463 2.878 1.00 93.94 136 THR A CA 1
ATOM 1022 C C . THR A 1 136 ? -16.363 2.993 4.266 1.00 93.94 136 THR A C 1
ATOM 1024 O O . THR A 1 136 ? -17.218 2.506 5.006 1.00 93.94 136 THR A O 1
ATOM 1027 N N . LEU A 1 137 ? -15.095 3.188 4.618 1.00 92.88 137 LEU A N 1
ATOM 1028 C CA . LEU A 1 137 ? -14.538 2.835 5.922 1.00 92.88 137 LEU A CA 1
ATOM 1029 C C . LEU A 1 137 ? -15.201 3.647 7.036 1.00 92.88 137 LEU A C 1
ATOM 1031 O O . LEU A 1 137 ? -15.322 4.870 6.944 1.00 92.88 137 LEU A O 1
ATOM 1035 N N . ARG A 1 138 ? -15.629 2.976 8.100 1.00 93.25 138 ARG A N 1
ATOM 1036 C CA . ARG A 1 138 ? -16.386 3.567 9.215 1.00 93.25 138 ARG A CA 1
ATOM 1037 C C . ARG A 1 138 ? -15.597 3.589 10.513 1.00 93.25 138 ARG A C 1
ATOM 1039 O O . ARG A 1 138 ? -15.853 4.456 11.344 1.00 93.25 138 ARG A O 1
ATOM 1046 N N . ASP A 1 139 ? -14.659 2.663 10.671 1.00 92.75 139 ASP A N 1
ATOM 1047 C CA . ASP A 1 139 ? -13.922 2.441 11.914 1.00 92.75 139 ASP A CA 1
ATOM 1048 C C . ASP A 1 139 ? -12.419 2.262 11.617 1.00 92.75 139 ASP A C 1
ATOM 1050 O O . ASP A 1 139 ? -12.071 1.536 10.680 1.00 92.75 139 ASP A O 1
ATOM 1054 N N . PRO A 1 140 ? -11.504 2.882 12.390 1.00 94.31 140 PRO A N 1
ATOM 1055 C CA . PRO A 1 140 ? -10.071 2.597 12.301 1.00 94.31 140 PRO A CA 1
ATOM 1056 C C . PRO A 1 140 ? -9.713 1.104 12.375 1.00 94.31 140 PRO A C 1
ATOM 1058 O O . PRO A 1 140 ? -8.780 0.664 11.703 1.00 94.31 140 PRO A O 1
ATOM 1061 N N . ALA A 1 141 ? -10.474 0.300 13.120 1.00 95.75 141 ALA A N 1
ATOM 1062 C CA . ALA A 1 141 ? -10.256 -1.142 13.213 1.00 95.75 141 ALA A CA 1
ATOM 1063 C C . ALA A 1 141 ? -10.472 -1.863 11.870 1.00 95.75 141 ALA A C 1
ATOM 1065 O O . ALA A 1 141 ? -9.796 -2.853 11.592 1.00 95.75 141 ALA A O 1
ATOM 1066 N N . GLU A 1 142 ? -11.362 -1.362 11.002 1.00 94.25 142 GLU A N 1
ATOM 1067 C CA . GLU A 1 142 ? -11.540 -1.896 9.643 1.00 94.25 142 GLU A CA 1
ATOM 1068 C C . GLU A 1 142 ? -10.275 -1.677 8.801 1.00 94.25 142 GLU A C 1
ATOM 1070 O O . GLU A 1 142 ? -9.878 -2.553 8.037 1.00 94.25 142 GLU A O 1
ATOM 1075 N N . ILE A 1 143 ? -9.589 -0.545 8.977 1.00 94.50 143 ILE A N 1
ATOM 1076 C CA . ILE A 1 143 ? -8.317 -0.260 8.296 1.00 94.50 143 ILE A CA 1
ATOM 1077 C C . ILE A 1 143 ? -7.245 -1.253 8.760 1.00 94.50 143 ILE A C 1
ATOM 1079 O O . ILE A 1 143 ? -6.542 -1.831 7.929 1.00 94.50 143 ILE A O 1
ATOM 1083 N N . GLY A 1 144 ? -7.170 -1.515 10.069 1.00 93.75 144 GLY A N 1
ATOM 1084 C CA . GLY A 1 144 ? -6.284 -2.535 10.634 1.00 93.75 144 GLY A CA 1
ATOM 1085 C C . GLY A 1 144 ? -6.598 -3.938 10.104 1.00 93.75 144 GLY A C 1
ATOM 1086 O O . GLY A 1 144 ? -5.693 -4.683 9.726 1.00 93.75 144 GLY A O 1
ATOM 1087 N N . ALA A 1 145 ? -7.882 -4.295 9.998 1.00 93.75 145 ALA A N 1
ATOM 1088 C CA . ALA A 1 145 ? -8.311 -5.573 9.432 1.00 93.75 145 ALA A CA 1
ATOM 1089 C C . ALA A 1 145 ? -7.916 -5.705 7.951 1.00 93.75 145 ALA A C 1
ATOM 1091 O O . ALA A 1 145 ? -7.421 -6.752 7.531 1.00 93.75 145 ALA A O 1
ATOM 1092 N N . LEU A 1 146 ? -8.059 -4.638 7.160 1.00 92.25 146 LEU A N 1
ATOM 1093 C CA . LEU A 1 146 ? -7.601 -4.615 5.770 1.00 92.25 146 LEU A CA 1
ATOM 1094 C C . LEU A 1 146 ? -6.081 -4.761 5.650 1.00 92.25 146 LEU A C 1
ATOM 1096 O O . LEU A 1 146 ? -5.615 -5.475 4.758 1.00 92.25 146 LEU A O 1
ATOM 1100 N N . LEU A 1 147 ? -5.319 -4.131 6.548 1.00 92.12 147 LEU A N 1
ATOM 1101 C CA . LEU A 1 147 ? -3.862 -4.248 6.593 1.00 92.12 147 LEU A CA 1
ATOM 1102 C C . LEU A 1 147 ? -3.430 -5.689 6.894 1.00 92.12 147 LEU A C 1
ATOM 1104 O O . LEU A 1 147 ? -2.566 -6.223 6.203 1.00 92.12 147 LEU A O 1
ATOM 1108 N N . MET A 1 148 ? -4.087 -6.340 7.859 1.00 90.94 148 MET A N 1
ATOM 1109 C CA . MET A 1 148 ? -3.867 -7.753 8.193 1.00 90.94 148 MET A CA 1
ATOM 1110 C C . MET A 1 148 ? -4.200 -8.697 7.033 1.00 90.94 148 MET A C 1
ATOM 1112 O O . MET A 1 148 ? -3.492 -9.678 6.810 1.00 90.94 148 MET A O 1
ATOM 1116 N N . LEU A 1 149 ? -5.271 -8.419 6.283 1.00 89.50 149 LEU A N 1
ATOM 1117 C CA . LEU A 1 149 ? -5.661 -9.256 5.148 1.00 89.50 149 LEU A CA 1
ATOM 1118 C C . LEU A 1 149 ? -4.726 -9.082 3.945 1.00 89.50 149 LEU A C 1
ATOM 1120 O O . LEU A 1 149 ? -4.563 -10.037 3.188 1.00 89.50 149 LEU A O 1
ATOM 1124 N N . GLY A 1 150 ? -4.155 -7.890 3.728 1.00 84.44 150 GLY A N 1
ATOM 1125 C CA . GLY A 1 150 ? -3.205 -7.604 2.637 1.00 84.44 150 GLY A CA 1
ATOM 1126 C C . GLY A 1 150 ? -3.766 -7.794 1.217 1.00 84.44 150 GLY A C 1
ATOM 1127 O O . GLY A 1 150 ? -3.033 -7.798 0.228 1.00 84.44 150 GLY A O 1
ATOM 1128 N N . GLN A 1 151 ? -5.079 -7.982 1.090 1.00 83.00 151 GLN A N 1
ATOM 1129 C CA . GLN A 1 151 ? -5.746 -8.380 -0.153 1.00 83.00 151 GLN A CA 1
ATOM 1130 C C . GLN A 1 151 ? -6.317 -7.198 -0.947 1.00 83.00 151 GLN A C 1
ATOM 1132 O O . GLN A 1 151 ? -6.802 -7.401 -2.059 1.00 83.00 151 GLN A O 1
ATOM 1137 N N . THR A 1 152 ? -6.263 -5.970 -0.421 1.00 83.31 152 THR A N 1
ATOM 1138 C CA . THR A 1 152 ? -6.857 -4.803 -1.083 1.00 83.31 152 THR A CA 1
ATOM 1139 C C . THR A 1 152 ? -5.841 -3.997 -1.893 1.00 83.31 152 THR A C 1
ATOM 1141 O O . THR A 1 152 ? -4.740 -3.713 -1.412 1.00 83.31 152 THR A O 1
ATOM 1144 N N . PRO A 1 153 ? -6.212 -3.521 -3.097 1.00 82.44 153 PRO A N 1
ATOM 1145 C CA . PRO A 1 153 ? -5.329 -2.692 -3.920 1.00 82.44 153 PRO A CA 1
ATOM 1146 C C . PRO A 1 153 ? -4.857 -1.396 -3.246 1.00 82.44 153 PRO A C 1
ATOM 1148 O O . PRO A 1 153 ? -3.819 -0.864 -3.632 1.00 82.44 153 PRO A O 1
ATOM 1151 N N . ALA A 1 154 ? -5.617 -0.885 -2.270 1.00 81.81 154 ALA A N 1
ATOM 1152 C CA . ALA A 1 154 ? -5.296 0.330 -1.522 1.00 81.81 154 ALA A CA 1
ATOM 1153 C C . ALA A 1 154 ? -4.122 0.149 -0.540 1.00 81.81 154 ALA A C 1
ATOM 1155 O O . ALA A 1 154 ? -3.431 1.117 -0.242 1.00 81.81 154 ALA A O 1
ATOM 1156 N N . LEU A 1 155 ? -3.883 -1.078 -0.063 1.00 85.00 155 LEU A N 1
ATOM 1157 C CA . LEU A 1 155 ? -2.842 -1.396 0.925 1.00 85.00 155 LEU A CA 1
ATOM 1158 C C . LEU A 1 155 ? -1.739 -2.314 0.376 1.00 85.00 155 LEU A C 1
ATOM 1160 O O . LEU A 1 155 ? -0.747 -2.561 1.056 1.00 85.00 155 LEU A O 1
ATOM 1164 N N . GLN A 1 156 ? -1.867 -2.785 -0.868 1.00 86.44 156 GLN A N 1
ATOM 1165 C CA . GLN A 1 156 ? -0.819 -3.519 -1.586 1.00 86.44 156 GLN A CA 1
ATOM 1166 C C . GLN A 1 156 ? 0.285 -2.574 -2.074 1.00 86.44 156 GLN A C 1
ATOM 1168 O O . GLN A 1 156 ? 0.360 -2.219 -3.256 1.00 86.44 156 GLN A O 1
ATOM 1173 N N . ALA A 1 157 ? 1.128 -2.151 -1.137 1.00 91.12 157 ALA A N 1
ATOM 1174 C CA . ALA A 1 157 ? 2.304 -1.344 -1.403 1.00 91.12 157 ALA A CA 1
ATOM 1175 C C . ALA A 1 157 ? 3.575 -2.197 -1.457 1.00 91.12 157 ALA A C 1
ATOM 1177 O O . ALA A 1 157 ? 3.751 -3.126 -0.673 1.00 91.12 157 ALA A O 1
ATOM 1178 N N . ASP A 1 158 ? 4.481 -1.839 -2.363 1.00 91.06 158 ASP A N 1
ATOM 1179 C CA . ASP A 1 158 ? 5.820 -2.426 -2.454 1.00 91.06 158 ASP A CA 1
ATOM 1180 C C . ASP A 1 158 ? 6.853 -1.581 -1.689 1.00 91.06 158 ASP A C 1
ATOM 1182 O O . ASP A 1 158 ? 7.909 -2.065 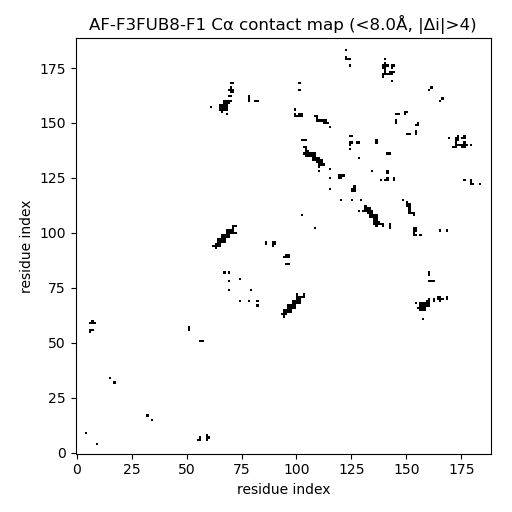-1.289 1.00 91.06 158 ASP A O 1
ATOM 1186 N N . LEU A 1 159 ? 6.556 -0.290 -1.518 1.00 92.75 159 LEU A N 1
ATOM 1187 C CA . LEU A 1 159 ? 7.406 0.714 -0.887 1.00 92.75 159 LEU A CA 1
ATOM 1188 C C . LEU A 1 159 ? 6.556 1.571 0.049 1.00 92.75 159 LEU A C 1
ATOM 1190 O O . LEU A 1 159 ? 5.397 1.847 -0.252 1.00 92.75 159 LEU A O 1
ATOM 1194 N N . ALA A 1 160 ? 7.146 2.061 1.135 1.00 94.19 160 ALA A N 1
ATOM 1195 C CA . ALA A 1 160 ? 6.506 3.014 2.034 1.00 94.19 160 ALA A CA 1
ATOM 1196 C C . ALA A 1 160 ? 7.449 4.182 2.327 1.00 94.19 160 ALA A C 1
ATOM 1198 O O . ALA A 1 160 ? 8.654 3.993 2.513 1.00 94.19 160 ALA A O 1
ATOM 1199 N N . ILE A 1 161 ? 6.901 5.394 2.373 1.00 95.19 161 ILE A N 1
ATOM 1200 C CA . ILE A 1 161 ? 7.642 6.562 2.847 1.00 95.19 161 ILE A CA 1
ATOM 1201 C C . ILE A 1 161 ? 7.677 6.522 4.369 1.00 95.19 161 ILE A C 1
ATOM 1203 O O . ILE A 1 161 ? 6.636 6.522 5.017 1.00 95.19 161 ILE A O 1
ATOM 1207 N N . SER A 1 162 ? 8.885 6.505 4.933 1.00 92.81 162 SER A N 1
ATOM 1208 C CA . SER A 1 162 ? 9.076 6.608 6.379 1.00 92.81 162 SER A CA 1
ATOM 1209 C C . SER A 1 162 ? 8.651 8.001 6.850 1.00 92.81 162 SER A C 1
ATOM 1211 O O . SER A 1 162 ? 9.395 8.973 6.718 1.00 92.81 162 SER A O 1
ATOM 1213 N N . ASP A 1 163 ? 7.417 8.089 7.338 1.00 93.38 163 ASP A N 1
ATOM 1214 C CA . ASP A 1 163 ? 6.764 9.303 7.814 1.00 93.38 163 ASP A CA 1
ATOM 1215 C C . ASP A 1 163 ? 6.153 9.016 9.195 1.00 93.38 163 ASP A C 1
ATOM 1217 O O . ASP A 1 163 ? 5.378 8.060 9.317 1.00 93.38 163 ASP A O 1
ATOM 1221 N N . PRO A 1 164 ? 6.450 9.819 10.236 1.00 94.44 164 PRO A N 1
ATOM 1222 C CA . PRO A 1 164 ? 5.818 9.673 11.544 1.00 94.44 164 PRO A CA 1
ATOM 1223 C C . PRO A 1 164 ? 4.286 9.650 11.491 1.00 94.44 164 PRO A C 1
ATOM 1225 O O . PRO A 1 164 ? 3.665 8.937 12.273 1.00 94.44 164 PRO A O 1
ATOM 1228 N N . GLN A 1 165 ? 3.666 10.393 10.568 1.00 94.62 165 GLN A N 1
ATOM 1229 C CA . GLN A 1 165 ? 2.210 10.406 10.420 1.00 94.62 165 GLN A CA 1
ATOM 1230 C C . GLN A 1 165 ? 1.676 9.101 9.822 1.00 94.62 165 GLN A C 1
ATOM 1232 O O . GLN A 1 165 ? 0.602 8.650 10.213 1.00 94.62 165 GLN A O 1
ATOM 1237 N N . LEU A 1 166 ? 2.426 8.477 8.906 1.00 95.31 166 LEU A N 1
ATOM 1238 C CA . LEU A 1 166 ? 2.073 7.162 8.372 1.00 95.31 166 LEU A CA 1
ATOM 1239 C C . LEU A 1 166 ? 2.184 6.094 9.460 1.00 95.31 166 LEU A C 1
ATOM 1241 O O . LEU A 1 166 ? 1.246 5.328 9.648 1.00 95.31 166 LEU A O 1
ATOM 1245 N N . LEU A 1 167 ? 3.304 6.072 10.190 1.00 95.06 167 LEU A N 1
ATOM 1246 C CA . LEU A 1 167 ? 3.516 5.128 11.291 1.00 95.06 167 LEU A CA 1
ATOM 1247 C C . LEU A 1 167 ? 2.418 5.264 12.345 1.00 95.06 167 LEU A C 1
ATOM 1249 O O . LEU A 1 167 ? 1.790 4.276 12.697 1.00 95.06 167 LEU A O 1
ATOM 1253 N N . LYS A 1 168 ? 2.099 6.501 12.740 1.00 95.56 168 LYS A N 1
ATOM 1254 C CA . LYS A 1 168 ? 1.003 6.773 13.667 1.00 95.56 168 LYS A CA 1
ATOM 1255 C C . LYS A 1 168 ? -0.339 6.235 13.164 1.00 95.56 168 LYS A C 1
ATOM 1257 O O . LYS A 1 168 ? -1.079 5.654 13.942 1.00 95.56 168 LYS A O 1
ATOM 1262 N N . ALA A 1 169 ? -0.667 6.435 11.888 1.00 95.12 169 ALA A N 1
ATOM 1263 C CA . ALA A 1 169 ? -1.930 5.955 11.327 1.00 95.12 169 ALA A CA 1
ATOM 1264 C C . ALA A 1 169 ? -2.009 4.419 11.288 1.00 95.12 169 ALA A C 1
ATOM 1266 O O . ALA A 1 169 ? -3.084 3.858 11.494 1.00 95.12 169 ALA A O 1
ATOM 1267 N N . ILE A 1 170 ? -0.879 3.750 11.044 1.00 95.44 170 ILE A N 1
ATOM 1268 C CA . ILE A 1 170 ? -0.773 2.289 11.117 1.00 95.44 170 ILE A CA 1
ATOM 1269 C C . ILE A 1 170 ? -0.973 1.820 12.560 1.00 95.44 170 ILE A C 1
ATOM 1271 O O . ILE A 1 170 ? -1.803 0.944 12.790 1.00 95.44 170 ILE A O 1
ATOM 1275 N N . ASP A 1 171 ? -0.265 2.423 13.517 1.00 96.56 171 ASP A N 1
ATOM 1276 C CA . ASP A 1 171 ? -0.368 2.083 14.939 1.00 96.56 171 ASP A CA 1
ATOM 1277 C C . ASP A 1 171 ? -1.802 2.293 15.449 1.00 96.56 171 ASP A C 1
ATOM 1279 O O . ASP A 1 171 ? -2.406 1.364 15.976 1.00 96.56 171 ASP A O 1
ATOM 1283 N N . ASP A 1 172 ? -2.401 3.461 15.185 1.00 96.62 172 ASP A N 1
ATOM 1284 C CA . ASP A 1 172 ? -3.770 3.791 15.603 1.00 96.62 172 ASP A CA 1
ATOM 1285 C C . ASP A 1 172 ? -4.800 2.780 15.024 1.00 96.62 172 ASP A C 1
ATOM 1287 O O . ASP A 1 172 ? -5.761 2.403 15.701 1.00 96.62 172 ASP A O 1
ATOM 1291 N N . ALA A 1 173 ? -4.610 2.305 13.783 1.00 95.94 173 ALA A N 1
ATOM 1292 C CA . ALA A 1 173 ? -5.481 1.304 13.153 1.00 95.94 173 ALA A CA 1
ATOM 1293 C C . ALA A 1 173 ? -5.301 -0.108 13.745 1.00 95.94 173 ALA A C 1
ATOM 1295 O O . ALA A 1 173 ? -6.279 -0.840 13.931 1.00 95.94 173 ALA A O 1
ATOM 1296 N N . MET A 1 174 ? -4.060 -0.495 14.048 1.00 96.25 174 MET A N 1
ATOM 1297 C CA . MET A 1 174 ? -3.739 -1.786 14.662 1.00 96.25 174 MET A CA 1
ATOM 1298 C C . MET A 1 174 ? -4.192 -1.848 16.122 1.00 96.25 174 MET A C 1
ATOM 1300 O O . MET A 1 174 ? -4.765 -2.859 16.529 1.00 96.25 174 MET A O 1
ATOM 1304 N N . ASP A 1 175 ? -4.029 -0.761 16.874 1.00 96.88 175 ASP A N 1
ATOM 1305 C CA . ASP A 1 175 ? -4.512 -0.626 18.250 1.00 96.88 175 ASP A CA 1
ATOM 1306 C C . ASP A 1 175 ? -6.043 -0.720 18.310 1.00 96.88 175 ASP A C 1
ATOM 1308 O O . ASP A 1 175 ? -6.599 -1.421 19.159 1.00 96.88 175 ASP A O 1
ATOM 1312 N N . ALA A 1 176 ? -6.745 -0.075 17.370 1.00 96.00 176 ALA A N 1
ATOM 1313 C CA . ALA A 1 176 ? -8.200 -0.174 17.266 1.00 96.00 176 ALA A CA 1
ATOM 1314 C C . ALA A 1 176 ? -8.662 -1.610 16.970 1.00 96.00 176 ALA A C 1
ATOM 1316 O O . ALA A 1 176 ? -9.615 -2.098 17.584 1.00 96.00 176 ALA A O 1
ATOM 1317 N N . LEU A 1 177 ? -7.968 -2.318 16.072 1.00 95.25 177 LEU A N 1
ATOM 1318 C CA . LEU A 1 177 ? -8.247 -3.727 15.799 1.00 95.25 177 LEU A CA 1
ATOM 1319 C C . LEU A 1 177 ? -7.982 -4.602 17.030 1.00 95.25 177 LEU A C 1
ATOM 1321 O O . LEU A 1 177 ? -8.807 -5.448 17.383 1.00 95.25 177 LEU A O 1
ATOM 1325 N N . GLN A 1 178 ? -6.853 -4.385 17.705 1.00 94.25 178 GLN A N 1
ATOM 1326 C CA . GLN A 1 178 ? -6.483 -5.112 18.913 1.00 94.25 178 GLN A CA 1
ATOM 1327 C C . GLN A 1 178 ? -7.527 -4.928 20.020 1.00 94.25 178 GLN A C 1
ATOM 1329 O O . GLN A 1 178 ? -7.899 -5.906 20.669 1.00 94.25 178 GLN A O 1
ATOM 1334 N N . ALA A 1 179 ? -8.051 -3.714 20.203 1.00 94.56 179 ALA A N 1
ATOM 1335 C CA . ALA A 1 179 ? -9.107 -3.441 21.174 1.00 94.56 179 ALA A CA 1
ATOM 1336 C C . ALA A 1 179 ? -10.388 -4.249 20.890 1.00 94.56 179 ALA A C 1
ATOM 1338 O O . ALA A 1 179 ? -11.007 -4.767 21.822 1.00 94.56 179 ALA A O 1
ATOM 1339 N N . GLN A 1 180 ? -10.769 -4.418 19.618 1.00 92.56 180 GLN A N 1
ATOM 1340 C CA . GLN A 1 180 ? -11.928 -5.243 19.254 1.00 92.56 180 GLN A CA 1
ATOM 1341 C C . GLN A 1 180 ? -11.696 -6.734 19.517 1.00 92.56 180 GLN A C 1
ATOM 1343 O O . GLN A 1 180 ? -12.595 -7.415 20.008 1.00 92.56 180 GLN A O 1
ATOM 1348 N N . VAL A 1 181 ? -10.493 -7.237 19.226 1.00 91.31 181 VAL A N 1
ATOM 1349 C CA . VAL A 1 181 ? -10.117 -8.632 19.504 1.00 91.31 181 VAL A CA 1
ATOM 1350 C C . VAL A 1 181 ? -10.161 -8.912 21.008 1.00 91.31 181 VAL A C 1
ATOM 1352 O O . VAL A 1 181 ? -10.811 -9.860 21.440 1.00 91.31 181 VAL A O 1
ATOM 1355 N N . GLN A 1 182 ? -9.562 -8.040 21.821 1.00 90.94 182 GLN A N 1
ATOM 1356 C CA . GLN A 1 182 ? -9.560 -8.179 23.282 1.00 90.94 182 GLN A CA 1
ATOM 1357 C C . GLN A 1 182 ? -10.967 -8.092 23.895 1.00 90.94 182 GLN A C 1
ATOM 1359 O O . GLN A 1 182 ? -11.254 -8.758 24.889 1.00 90.94 182 GLN A O 1
ATOM 1364 N N . GLY A 1 183 ? -11.864 -7.295 23.304 1.00 84.25 183 GLY A N 1
ATOM 1365 C CA . GLY A 1 183 ? -13.258 -7.199 23.744 1.00 84.25 183 GLY A CA 1
ATOM 1366 C C . GLY A 1 183 ? -14.047 -8.505 23.579 1.00 84.25 183 GLY A C 1
ATOM 1367 O O . GLY A 1 183 ? -14.942 -8.784 24.379 1.00 84.25 183 GLY A O 1
ATOM 1368 N N . LEU A 1 184 ? -13.702 -9.327 22.584 1.00 81.62 184 LEU A N 1
ATOM 1369 C CA . LEU A 1 184 ? -14.324 -10.638 22.367 1.00 81.62 184 LEU A CA 1
ATOM 1370 C C . LEU A 1 184 ? -13.835 -11.665 23.387 1.00 81.62 184 LEU A C 1
ATOM 1372 O O . LEU A 1 184 ? -14.656 -12.386 23.948 1.00 81.62 184 LEU A O 1
ATOM 1376 N N . ASP A 1 185 ? -12.535 -11.666 23.690 1.00 70.75 185 ASP A N 1
ATOM 1377 C CA . ASP A 1 185 ? -11.954 -12.534 24.723 1.00 70.75 185 ASP A CA 1
ATOM 1378 C C . ASP A 1 185 ? -12.544 -12.231 26.109 1.00 70.75 185 ASP A C 1
ATOM 1380 O O . ASP A 1 185 ? -12.892 -13.144 26.855 1.00 70.75 185 ASP A O 1
ATOM 1384 N N . ALA A 1 186 ? -12.734 -10.948 26.440 1.00 61.00 186 ALA A N 1
ATOM 1385 C CA . ALA A 1 186 ? -13.357 -10.532 27.697 1.00 61.00 186 ALA A CA 1
ATOM 1386 C C . ALA A 1 186 ? -14.852 -10.890 27.791 1.00 61.00 186 ALA A C 1
ATOM 1388 O O . ALA A 1 186 ? -15.371 -11.043 28.891 1.00 61.00 186 ALA A O 1
ATOM 1389 N N . SER A 1 187 ? -15.542 -11.023 26.653 1.00 59.06 187 SER A N 1
ATOM 1390 C CA . SER A 1 187 ? -16.955 -11.428 26.588 1.00 59.06 187 SER A CA 1
ATOM 1391 C C . SER A 1 187 ? -17.144 -12.953 26.600 1.00 59.06 187 SER A C 1
ATOM 1393 O O . SER A 1 187 ? -18.272 -13.429 26.723 1.00 59.06 187 SER A O 1
ATOM 1395 N N . ALA A 1 188 ? -16.055 -13.713 26.437 1.00 51.75 188 ALA A N 1
ATOM 1396 C CA . ALA A 1 188 ? -16.025 -15.174 26.479 1.00 51.75 188 ALA A CA 1
ATOM 1397 C C . ALA A 1 188 ? -15.621 -15.742 27.859 1.00 51.75 188 ALA A C 1
ATOM 1399 O O . ALA A 1 188 ? -15.659 -16.963 28.037 1.00 51.75 188 ALA A O 1
ATOM 1400 N N . ALA A 1 189 ? -15.242 -14.878 28.811 1.00 47.25 189 ALA A N 1
ATOM 1401 C CA . ALA A 1 189 ? -14.920 -15.198 30.207 1.00 47.25 189 ALA A CA 1
ATOM 1402 C C . ALA A 1 189 ? -16.114 -14.942 31.144 1.00 47.25 189 ALA A C 1
ATOM 1404 O O . ALA A 1 189 ? -16.248 -15.705 32.129 1.00 47.25 189 ALA A O 1
#

Sequence (189 aa):
DKSSRENGSVRLGIAWSSVISKVLCEDERAIGNVLRIDPHTRLTYSYDASQLQDVGAVWNALPGKPGLLVAPGTLSNASYDAAWRLGVALERIGKQARILPFPAVQDSVDLSGLTIPAELKQIPAFAGLEGKGQYTLRDPAEIGALLMLGQTPALQADLAISDPQLLKAIDDAMDALQAQVQGLDASAA

Organism: NCBI:txid629262

Foldseek 3Di:
DPDQDPQNDDDDDDDDDDDPPDPDPDDPPCPPDDDDDPPPDDDDDDDDPVPPPDPSNLLSPADLAFEEEEEADDHDPVLVVVVVVVQVVNVVVNHHYDYQYQDDQQDKFALAFPDQDPVCCVQVLSVQSPDHTIDGHHFLLVSQVCCVSCGTPNNVGSHYRPDPNRVVSNVSSVVRVVVSVVVVVVVVD

Radius of gyration: 24.68 Å; Cα contacts (8 Å, |Δi|>4): 212; chains: 1; bounding box: 46×40×91 Å

Mean predicted aligned error: 11.19 Å

pLDDT: mean 82.75, std 13.66, range [47.25, 96.88]

Secondary structure (DSSP, 8-state):
--PPPTT--------------------TT---------TT--------GGG--SHHHHHHHS-SS-EEEE-SSSPPHHHHHHHHHHHHHHHHTT--PEEEEPP-TT-EEE-TT----TTGGGSHHHHHT--SSEEE---HHHHHHHHHH--STTT--SEE---HHHHHHHHHHHHHHHHHHHHHHHH--

Nearest PDB structures (foldseek):
  3lft-assembly2_B  TM=6.695E-01  e=2.732E+00  Streptococcus pneumoniae TIGR4
  6jid-assembly1_A  TM=6.379E-01  e=1.979E+00  Homo sapiens
  6k1w-assembly1_A  TM=5.314E-01  e=1.181E+00  Rhodothermus marinus DSM 4252
  1a4i-assembly1_A  TM=3.850E-01  e=1.739E+00  Homo sapiens

Solvent-accessible surface area (backbone atoms only — not comparable to full-atom values): 11860 Å² total; per-residue (Å²): 139,88,75,86,50,95,79,70,61,81,86,87,77,86,90,83,84,83,83,82,87,68,97,63,103,63,74,84,82,66,79,87,74,81,92,78,81,60,92,81,69,76,88,87,85,86,80,67,74,90,72,56,87,46,70,67,51,51,63,56,67,50,58,64,60,32,23,36,31,38,38,52,81,83,67,51,73,68,54,45,52,51,52,50,54,49,40,56,55,36,46,76,75,71,20,52,61,40,84,25,55,41,85,51,71,69,39,76,42,62,33,68,79,60,81,79,60,78,75,53,45,77,37,67,40,46,42,73,62,68,58,88,37,81,43,66,38,82,44,51,20,35,56,24,42,48,59,74,64,54,60,34,79,67,67,53,50,78,43,69,58,95,37,73,65,30,53,50,54,50,49,56,12,42,51,42,31,50,52,52,54,52,53,52,58,64,73,73,109